Protein AF-A0A3D1CGR6-F1 (afdb_monomer)

Solvent-accessible surface area (backbone atoms only — not comparable to full-atom values): 12058 Å² total; per-residue (Å²): 140,83,86,88,84,87,81,89,87,86,90,85,86,85,84,77,73,72,68,63,60,56,55,52,52,50,53,51,49,51,48,49,50,46,17,63,67,65,36,47,80,48,74,49,76,45,78,46,78,52,75,44,79,67,102,62,95,49,40,63,14,45,41,36,36,37,31,38,37,49,30,43,33,39,27,64,50,97,38,32,32,40,38,43,26,40,34,34,34,42,74,76,55,79,70,43,26,12,20,85,69,78,75,35,76,62,27,29,81,49,58,51,37,64,47,75,49,77,53,31,42,30,43,35,39,47,57,91,55,27,43,36,39,42,36,30,31,76,62,63,91,48,62,83,94,62,49,68,103,44,56,34,58,82,88,42,71,41,61,25,24,29,35,27,45,36,40,37,37,50,79,49,87,55,31,42,41,36,40,33,46,34,47,32,40,39,42,38,50,34,73,76,27,72,55,94,78,32,50,57,17,28,32,83,50,88,41,81,47,77,48,76,47,76,66,80,68,134

Mean predicted aligned error: 8.53 Å

Radius of gyration: 27.75 Å; Cα contacts (8 Å, |Δi|>4): 478; chains: 1; bounding box: 110×44×58 Å

Nearest PDB structures (foldseek):
  7ah9-assembly1_5J  TM=4.037E-01  e=5.125E+00  Salmonella enterica subsp. enterica serovar Typhimurium str. LT2
  7ahi-assembly1_5K  TM=4.106E-01  e=6.702E+00  Salmonella enterica subsp. enterica serovar Typhimurium str. LT2
  7ahi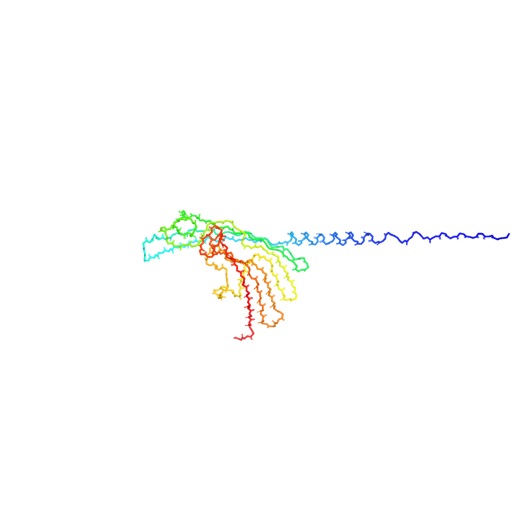-assembly1_5G  TM=4.070E-01  e=8.765E+00  Salmonella enterica subsp. enterica serovar Typhimurium str. LT2
  7ah9-assembly1_5N  TM=4.008E-01  e=9.758E+00  Salmonella enterica subsp. enterica serovar Typhimurium str. LT2

pLDDT: mean 89.36, std 15.22, range [40.41, 98.81]

Foldseek 3Di:
DDDDDDDDDDPPPDPPPPPVVVVVVVVLVVLVVCQAPVKDKDKDKDWDWDWDDDPDQAAIATWTKMKMKIKIKGHDDQQKIWIWMKMFMDTPPPPRECLLQPPRVRHHHDVADTDIDTQWTWMWGDDPQKIKIAAKAFDFPDDPPPGDPGGQPVVYRHTKIFRWIKMWHDNDPQKIKIKIFTQKIQASNAAPDDDDQADRSMHGDGDIDTDMGGDPDD

Sequence (218 aa):
MSKLPTYTATTLMASFIGTFSMTAAAAEQDSFIEALTGGKVSFSARARYESVEQDNDLKDADAFTVRSTLGYETGRLNGFGAFLEFENVTDLGGDNYNSTTNGETEYSVVADPDGTEVNQAYLSYQGFDTVAKFGRQQITYRDAPFHRYIGNVLWRQNHQTFDAFSIQNTSLPDTRLSYAFVNKINTIFGDDRDAGIIRNGVIDVEAHLLNAQYSGLP

Structure (mmCIF, N/CA/C/O backbone):
data_AF-A0A3D1CGR6-F1
#
_entry.id   AF-A0A3D1CGR6-F1
#
loop_
_atom_site.group_PDB
_atom_site.id
_atom_site.type_symbol
_atom_site.label_atom_id
_atom_site.label_alt_id
_atom_site.label_comp_id
_atom_site.label_asym_id
_atom_site.label_entity_id
_atom_site.label_seq_id
_atom_site.pdbx_PDB_ins_code
_atom_site.Cartn_x
_atom_site.Cartn_y
_atom_site.Cartn_z
_atom_site.occupancy
_atom_site.B_iso_or_equiv
_atom_site.auth_seq_id
_atom_site.auth_comp_id
_atom_site.auth_asym_id
_atom_site.auth_atom_id
_atom_site.pdbx_PDB_model_num
ATOM 1 N N . MET A 1 1 ? -86.389 29.444 33.074 1.00 44.09 1 MET A N 1
ATOM 2 C CA . MET A 1 1 ? -85.435 28.654 33.897 1.00 44.09 1 MET A CA 1
ATOM 3 C C . MET A 1 1 ? -84.831 27.607 32.959 1.00 44.09 1 MET A C 1
ATOM 5 O O . MET A 1 1 ? -85.632 26.973 32.299 1.00 44.09 1 MET A O 1
ATOM 9 N N . SER A 1 2 ? -83.526 27.417 32.724 1.00 41.66 2 SER A N 1
ATOM 10 C CA . SER A 1 2 ? -82.269 27.805 33.396 1.00 41.66 2 SER A CA 1
ATOM 11 C C . SER A 1 2 ? -81.107 27.883 32.370 1.00 41.66 2 SER A C 1
ATOM 13 O O . SER A 1 2 ? -81.002 27.007 31.524 1.00 41.66 2 SER A O 1
ATOM 15 N N . LYS A 1 3 ? -80.350 28.993 32.336 1.00 46.25 3 LYS A N 1
ATOM 16 C CA . LYS A 1 3 ? -78.908 29.156 32.680 1.00 46.25 3 LYS A CA 1
ATOM 17 C C . LYS A 1 3 ? -77.868 28.470 31.758 1.00 46.25 3 LYS A C 1
ATOM 19 O O . LYS A 1 3 ? -77.750 27.254 31.751 1.00 46.25 3 LYS A O 1
ATOM 24 N N . LEU A 1 4 ? -77.058 29.302 31.086 1.00 48.97 4 LEU A N 1
ATOM 25 C CA . LEU A 1 4 ? -75.746 28.989 30.477 1.00 48.97 4 LEU A CA 1
ATOM 26 C C . LEU A 1 4 ? -74.666 28.781 31.564 1.00 48.97 4 LEU A C 1
ATOM 28 O O . LEU A 1 4 ? -74.809 29.350 32.652 1.00 48.97 4 LEU A O 1
ATOM 32 N N . PRO A 1 5 ? -73.569 28.050 31.268 1.00 52.84 5 PRO A N 1
ATOM 33 C CA . PRO A 1 5 ? -72.271 28.738 31.230 1.00 52.84 5 PRO A CA 1
ATOM 34 C C . PRO A 1 5 ? -71.248 28.236 30.183 1.00 52.84 5 PRO A C 1
ATOM 36 O O . PRO A 1 5 ? -71.279 27.111 29.694 1.00 52.84 5 PRO A O 1
ATOM 39 N N . THR A 1 6 ? -70.326 29.154 29.900 1.00 50.69 6 THR A N 1
ATOM 40 C CA . THR A 1 6 ? -69.074 29.125 29.130 1.00 50.69 6 THR A CA 1
ATOM 41 C C . THR A 1 6 ? -68.025 28.148 29.677 1.00 50.69 6 THR A C 1
ATOM 43 O O . THR A 1 6 ? -67.814 28.147 30.884 1.00 50.69 6 THR A O 1
ATOM 46 N N . TYR A 1 7 ? -67.260 27.470 28.807 1.00 45.00 7 TYR A N 1
ATOM 47 C CA . TYR A 1 7 ? -65.851 27.131 29.075 1.00 45.00 7 TYR A CA 1
ATOM 48 C C . TYR A 1 7 ? -64.995 27.259 27.809 1.00 45.00 7 TYR A C 1
ATOM 50 O O . TYR A 1 7 ? -65.018 26.433 26.901 1.00 45.00 7 TYR A O 1
ATOM 58 N N . THR A 1 8 ? -64.232 28.345 27.786 1.00 52.59 8 THR A N 1
ATOM 59 C CA . THR A 1 8 ? -62.936 28.501 27.126 1.00 52.59 8 THR A CA 1
ATOM 60 C C . THR A 1 8 ? -61.972 27.424 27.635 1.00 52.59 8 THR A C 1
ATOM 62 O O . THR A 1 8 ? -61.937 27.210 28.843 1.00 52.59 8 THR A O 1
ATOM 65 N N . ALA A 1 9 ? -61.177 26.820 26.739 1.00 46.31 9 ALA A N 1
ATOM 66 C CA . ALA A 1 9 ? -59.800 26.321 26.943 1.00 46.31 9 ALA A CA 1
ATOM 67 C C . ALA A 1 9 ? -59.541 24.976 26.243 1.00 46.31 9 ALA A C 1
ATOM 69 O O . ALA A 1 9 ? -59.625 23.929 26.876 1.00 46.31 9 ALA A O 1
ATOM 70 N N . THR A 1 10 ? -59.131 24.989 24.968 1.00 40.41 10 THR A N 1
ATOM 71 C CA . THR A 1 10 ? -58.203 23.961 24.446 1.00 40.41 10 THR A CA 1
ATOM 72 C C . THR A 1 10 ? -57.498 24.435 23.168 1.00 40.41 10 THR A C 1
ATOM 74 O O . THR A 1 10 ? -57.690 23.895 22.087 1.00 40.41 10 THR A O 1
ATOM 77 N N . THR A 1 11 ? -56.643 25.453 23.280 1.00 47.47 11 THR A N 1
ATOM 78 C CA . THR A 1 11 ? -55.630 25.736 22.246 1.00 47.47 11 THR A CA 1
ATOM 79 C C . THR A 1 11 ? -54.266 25.741 22.912 1.00 47.47 11 THR A C 1
ATOM 81 O O . THR A 1 11 ? -53.685 26.792 23.152 1.00 47.47 11 THR A O 1
ATOM 84 N N . LEU A 1 12 ? -53.789 24.566 23.324 1.00 45.78 12 LEU A N 1
ATOM 85 C CA . LEU A 1 12 ? -52.453 24.437 23.908 1.00 45.78 12 LEU A CA 1
ATOM 86 C C . LEU A 1 12 ? -51.937 22.999 23.816 1.00 45.78 12 LEU A C 1
ATOM 88 O O . LEU A 1 12 ? -51.576 22.399 24.815 1.00 45.78 12 LEU A O 1
ATOM 92 N N . MET A 1 13 ? -51.935 22.414 22.614 1.00 44.19 13 MET A N 1
ATOM 93 C CA . MET A 1 13 ? -51.215 21.154 22.385 1.00 44.19 13 MET A CA 1
ATOM 94 C C . MET A 1 13 ? -51.014 20.863 20.890 1.00 44.19 13 MET A C 1
ATOM 96 O O . MET A 1 13 ? -51.541 19.897 20.357 1.00 44.19 13 MET A O 1
ATOM 100 N N . ALA A 1 14 ? -50.286 21.722 20.173 1.00 47.25 14 ALA A N 1
ATOM 101 C CA . ALA A 1 14 ? -49.845 21.382 18.809 1.00 47.25 14 ALA A CA 1
ATOM 102 C C . ALA A 1 14 ? -48.488 21.977 18.390 1.00 47.25 14 ALA A C 1
ATOM 104 O O . ALA A 1 14 ? -48.019 21.686 17.297 1.00 47.25 14 ALA A O 1
ATOM 105 N N . SER A 1 15 ? -47.818 22.764 19.239 1.00 47.12 15 SER A N 1
ATOM 106 C CA . SER A 1 15 ? -46.683 23.592 18.790 1.00 47.12 15 SER A CA 1
ATOM 107 C C . SER A 1 15 ? -45.342 23.283 19.461 1.00 47.12 15 SER A C 1
ATOM 109 O O . SER A 1 15 ? -44.466 24.137 19.454 1.00 47.12 15 SER A O 1
ATOM 111 N N . PHE A 1 16 ? -45.158 22.092 20.043 1.00 47.69 16 PHE A N 1
ATOM 112 C CA . PHE A 1 16 ? -43.906 21.742 20.742 1.00 47.69 16 PHE A CA 1
ATOM 113 C C . PHE A 1 16 ? -43.119 20.560 20.158 1.00 47.69 16 PHE A C 1
ATOM 115 O O . PHE A 1 16 ? -42.067 20.223 20.686 1.00 47.69 16 PHE A O 1
ATOM 122 N N . ILE A 1 17 ? -43.573 19.952 19.056 1.00 51.41 17 ILE A N 1
ATOM 123 C CA . ILE A 1 17 ? -42.867 18.810 18.434 1.00 51.41 17 ILE A CA 1
ATOM 124 C C . ILE A 1 17 ? -41.980 19.250 17.248 1.00 51.41 17 ILE A C 1
ATOM 126 O O . ILE A 1 17 ? -41.067 18.531 16.864 1.00 51.41 17 ILE A O 1
ATOM 130 N N . GLY A 1 18 ? -42.163 20.459 16.702 1.00 49.53 18 GLY A N 1
ATOM 131 C CA . GLY A 1 18 ? -41.412 20.924 15.523 1.00 49.53 18 GLY A CA 1
ATOM 132 C C . GLY A 1 18 ? -40.025 21.523 15.797 1.00 49.53 18 GLY A C 1
ATOM 133 O O . GLY A 1 18 ? -39.178 21.530 14.909 1.00 49.53 18 GLY A O 1
ATOM 134 N N . THR A 1 19 ? -39.759 22.020 17.007 1.00 51.34 19 THR A N 1
ATOM 135 C CA . THR A 1 19 ? -38.517 22.755 17.321 1.00 51.34 19 THR A CA 1
ATOM 136 C C . THR A 1 19 ? -37.376 21.882 17.841 1.00 51.34 19 THR A C 1
ATOM 138 O O . THR A 1 19 ? -36.236 22.331 17.816 1.00 51.34 19 THR A O 1
ATOM 141 N N . PHE A 1 20 ? -37.636 20.638 18.258 1.00 50.97 20 PHE A N 1
ATOM 142 C CA . PHE A 1 20 ? -36.582 19.730 18.739 1.00 50.97 20 PHE A CA 1
ATOM 143 C C . PHE A 1 20 ? -35.883 18.955 17.608 1.00 50.97 20 PHE A C 1
ATOM 145 O O . PHE A 1 20 ? -34.735 18.549 17.754 1.00 50.97 20 PHE A O 1
ATOM 152 N N . SER A 1 21 ? -36.544 18.772 16.458 1.00 55.22 21 SER A N 1
ATOM 153 C CA . SER A 1 21 ? -35.958 18.055 15.314 1.00 55.22 21 SER A CA 1
ATOM 154 C C . SER A 1 21 ? -35.024 18.928 14.470 1.00 55.22 21 SER A C 1
ATOM 156 O O . SER A 1 21 ? -34.085 18.408 13.878 1.00 55.22 21 SER A O 1
ATOM 158 N N . MET A 1 22 ? -35.237 20.250 14.434 1.00 56.41 22 MET A N 1
ATOM 159 C CA . MET A 1 22 ? -34.367 21.164 13.679 1.00 56.41 22 MET A CA 1
ATOM 160 C C . MET A 1 22 ? -33.035 21.450 14.386 1.00 56.41 22 MET A C 1
ATOM 162 O O . MET A 1 22 ? -32.025 21.634 13.716 1.00 56.41 22 MET A O 1
ATOM 166 N N . THR A 1 23 ? -33.001 21.448 15.723 1.00 59.69 23 THR A N 1
ATOM 167 C CA . THR A 1 23 ? -31.763 21.678 16.489 1.00 59.69 23 THR A CA 1
ATOM 168 C C . THR A 1 23 ? -30.838 20.462 16.481 1.00 59.69 23 THR A C 1
ATOM 170 O O . THR A 1 23 ? -29.630 20.628 16.346 1.00 59.69 23 THR A O 1
ATOM 173 N N . ALA A 1 24 ? -31.390 19.246 16.565 1.00 61.06 24 ALA A N 1
ATOM 174 C CA . ALA A 1 24 ? -30.613 18.013 16.442 1.00 61.06 24 ALA A CA 1
ATOM 175 C C . ALA A 1 24 ? -29.992 17.869 15.042 1.00 61.06 24 ALA A C 1
ATOM 177 O O . ALA A 1 24 ? -28.813 17.553 14.930 1.00 61.06 24 ALA A O 1
ATOM 178 N N . ALA A 1 25 ? -30.749 18.187 13.985 1.00 63.84 25 ALA A N 1
ATOM 179 C CA . ALA A 1 25 ? -30.240 18.161 12.614 1.00 63.84 25 ALA A CA 1
ATOM 180 C C . ALA A 1 25 ? -29.114 19.186 12.379 1.00 63.84 25 ALA A C 1
ATOM 182 O O . ALA A 1 25 ? -28.136 18.868 11.708 1.00 63.84 25 ALA A O 1
ATOM 183 N N . ALA A 1 26 ? -29.219 20.388 12.958 1.00 65.31 26 ALA A N 1
ATOM 184 C CA . ALA A 1 26 ? -28.167 21.401 12.873 1.00 65.31 26 ALA A CA 1
ATOM 185 C C . ALA A 1 26 ? -26.887 20.977 13.621 1.00 65.31 26 ALA A C 1
ATOM 187 O O . ALA A 1 26 ? -25.797 21.081 13.070 1.00 65.31 26 ALA A O 1
ATOM 188 N N . ALA A 1 27 ? -27.013 20.428 14.835 1.00 69.75 27 ALA A N 1
ATOM 189 C CA . ALA A 1 27 ? -25.865 19.952 15.611 1.00 69.75 27 ALA A CA 1
ATOM 190 C C . ALA A 1 27 ? -25.165 18.741 14.961 1.00 69.75 27 ALA A C 1
ATOM 192 O O . ALA A 1 27 ? -23.937 18.657 14.968 1.00 69.75 27 ALA A O 1
ATOM 193 N N . GLU A 1 28 ? -25.925 17.816 14.363 1.00 74.94 28 GLU A N 1
ATOM 194 C CA . GLU A 1 28 ? -25.338 16.712 13.596 1.00 74.94 28 GLU A CA 1
ATOM 195 C C . GLU A 1 28 ? -24.637 17.208 12.328 1.00 74.94 28 GLU A C 1
ATOM 197 O O . GLU A 1 28 ? -23.533 16.751 12.025 1.00 74.94 28 GLU A O 1
ATOM 202 N N . GLN A 1 29 ? -25.221 18.183 11.627 1.00 80.00 29 GLN A N 1
ATOM 203 C CA . GLN A 1 29 ? -24.592 18.810 10.467 1.00 80.00 29 GLN A CA 1
ATOM 204 C C . GLN A 1 29 ? -23.259 19.476 10.837 1.00 80.00 29 GLN A C 1
ATOM 206 O O . GLN A 1 29 ? -22.270 19.266 10.136 1.00 80.00 29 GLN A O 1
ATOM 211 N N . ASP A 1 30 ? -23.204 20.209 11.950 1.00 86.81 30 ASP A N 1
ATOM 212 C CA . ASP A 1 30 ? -21.971 20.839 12.430 1.00 86.81 30 ASP A CA 1
ATOM 213 C C . ASP A 1 30 ? -20.898 19.790 12.757 1.00 86.81 30 ASP A C 1
ATOM 215 O O . ASP A 1 30 ? -19.762 19.906 12.297 1.00 86.81 30 ASP A O 1
ATOM 219 N N . SER A 1 31 ? -21.270 18.708 13.451 1.00 87.62 31 SER A N 1
ATOM 220 C CA . SER A 1 31 ? -20.340 17.614 13.774 1.00 87.62 31 SER A CA 1
ATOM 221 C C . SER A 1 31 ? -19.824 16.871 12.534 1.00 87.62 31 SER A C 1
ATOM 223 O O . SER A 1 31 ? -18.669 16.444 12.493 1.00 87.62 31 SER A O 1
ATOM 225 N N . PHE A 1 32 ? -20.653 16.742 11.493 1.00 90.50 32 PHE A N 1
ATOM 226 C CA . PHE A 1 32 ? -20.251 16.154 10.219 1.00 90.50 32 PHE A CA 1
ATOM 227 C C . PHE A 1 32 ? -19.247 17.045 9.483 1.00 90.50 32 PHE A C 1
ATOM 229 O O . PHE A 1 32 ? -18.227 16.547 9.008 1.00 90.50 32 PHE A O 1
ATOM 236 N N . ILE A 1 33 ? -19.503 18.355 9.405 1.00 91.38 33 ILE A N 1
ATOM 237 C CA . ILE A 1 33 ? -18.581 19.307 8.773 1.00 91.38 33 ILE A CA 1
ATOM 238 C C . ILE A 1 33 ? -17.271 19.391 9.555 1.00 91.38 33 ILE A C 1
ATOM 240 O O . ILE A 1 33 ? -16.204 19.423 8.945 1.00 91.38 33 ILE A O 1
ATOM 244 N N . GLU A 1 34 ? -17.322 19.372 10.884 1.00 92.12 34 GLU A N 1
ATOM 245 C CA . GLU A 1 34 ? -16.130 19.330 11.727 1.00 92.12 34 GLU A CA 1
ATOM 246 C C . GLU A 1 34 ? -15.314 18.057 11.475 1.00 92.12 34 GLU A C 1
ATOM 248 O O . GLU A 1 34 ? -14.113 18.141 11.233 1.00 92.12 34 GLU A O 1
ATOM 253 N N . ALA A 1 35 ? -15.950 16.881 11.430 1.00 92.56 35 ALA A N 1
ATOM 254 C CA . ALA A 1 35 ? -15.261 15.640 11.086 1.00 92.56 35 ALA A CA 1
ATOM 255 C C . ALA A 1 35 ? -14.679 15.685 9.663 1.00 92.56 35 ALA A C 1
ATOM 257 O O . ALA A 1 35 ? -13.563 15.222 9.435 1.00 92.56 35 ALA A O 1
ATOM 258 N N . LEU A 1 36 ? -15.397 16.268 8.703 1.00 92.38 36 LEU A N 1
ATOM 259 C CA . LEU A 1 36 ? -14.941 16.351 7.320 1.00 92.38 36 LEU A CA 1
ATOM 260 C C . LEU A 1 36 ? -13.800 17.352 7.119 1.00 92.38 36 LEU A C 1
ATOM 262 O O . LEU A 1 36 ? -12.997 17.134 6.224 1.00 92.38 36 LEU A O 1
ATOM 266 N N . THR A 1 37 ? -13.739 18.441 7.890 1.00 93.00 37 THR A N 1
ATOM 267 C CA . THR A 1 37 ? -12.757 19.529 7.702 1.00 93.00 37 THR A CA 1
ATOM 268 C C . THR A 1 37 ? -11.591 19.465 8.687 1.00 93.00 37 THR A C 1
ATOM 270 O O . THR A 1 37 ? -10.470 19.827 8.334 1.00 93.00 37 THR A O 1
ATOM 273 N N . GLY A 1 38 ? -11.820 18.936 9.890 1.00 93.00 38 GLY A N 1
ATOM 274 C CA . GLY A 1 38 ? -10.830 18.742 10.954 1.00 93.00 38 GLY A CA 1
ATOM 275 C C . GLY A 1 38 ? -9.926 17.518 10.770 1.00 93.00 38 GLY A C 1
ATOM 276 O O . GLY A 1 38 ? -9.255 17.097 11.712 1.00 93.00 38 GLY A O 1
ATOM 277 N N . GLY A 1 39 ? -9.934 16.916 9.581 1.00 94.81 39 GLY A N 1
ATOM 278 C CA . GLY A 1 39 ? -9.080 15.795 9.216 1.00 94.81 39 GLY A CA 1
ATOM 279 C C . GLY A 1 39 ? -7.590 16.135 9.100 1.00 94.81 39 GLY A C 1
ATOM 280 O O . GLY A 1 39 ? -7.135 17.245 9.377 1.00 94.81 39 GLY A O 1
ATOM 281 N N . LYS A 1 40 ? -6.805 15.147 8.672 1.00 97.88 40 LYS A N 1
ATOM 282 C CA . LYS A 1 40 ? -5.348 15.220 8.540 1.00 97.88 40 LYS A CA 1
ATOM 283 C C . LYS A 1 40 ? -4.937 15.104 7.081 1.00 97.88 40 LYS A C 1
ATOM 285 O O . LYS A 1 40 ? -5.331 14.165 6.397 1.00 97.88 40 LYS A O 1
ATOM 290 N N . VAL A 1 41 ? -4.085 16.024 6.640 1.00 98.06 41 VAL A N 1
ATOM 291 C CA . VAL A 1 41 ? -3.374 15.917 5.361 1.00 98.06 41 VAL A CA 1
ATOM 292 C C . VAL A 1 41 ? -2.068 15.155 5.586 1.00 98.06 41 VAL A C 1
ATOM 294 O O . VAL A 1 41 ? -1.378 15.376 6.582 1.00 98.06 41 VAL A O 1
ATOM 297 N N . SER A 1 42 ? -1.717 14.277 4.654 1.00 98.19 42 SER A N 1
ATOM 298 C CA . SER A 1 42 ? -0.450 13.547 4.621 1.00 98.19 42 SER A CA 1
ATOM 299 C C . SER A 1 42 ? 0.222 13.728 3.264 1.00 98.19 42 SER A C 1
ATOM 301 O O . SER A 1 42 ? -0.451 13.803 2.239 1.00 98.19 42 SER A O 1
ATOM 303 N N . PHE A 1 43 ? 1.547 13.831 3.270 1.00 98.31 43 PHE A N 1
ATOM 304 C CA . PHE A 1 43 ? 2.360 13.942 2.066 1.00 98.31 43 PHE A CA 1
ATOM 305 C C . PHE A 1 43 ? 3.645 13.135 2.242 1.00 98.31 43 PHE A C 1
ATOM 307 O O . PHE A 1 43 ? 4.236 13.128 3.325 1.00 98.31 43 PHE A O 1
ATOM 314 N N . SER A 1 44 ? 4.091 12.481 1.175 1.00 97.31 44 SER A N 1
ATOM 315 C CA . SER A 1 44 ? 5.370 11.776 1.124 1.00 97.31 44 SER A CA 1
ATOM 316 C C . SER A 1 44 ? 6.035 12.004 -0.225 1.00 97.31 44 SER A C 1
ATOM 318 O O . SER A 1 44 ? 5.350 12.125 -1.235 1.00 97.31 44 SER A O 1
ATOM 320 N N . ALA A 1 45 ? 7.366 12.029 -0.251 1.00 97.50 45 ALA A N 1
ATOM 321 C CA . ALA A 1 45 ? 8.143 11.991 -1.480 1.00 97.50 45 ALA A CA 1
ATOM 322 C C . ALA A 1 45 ? 9.352 11.064 -1.306 1.00 97.50 45 ALA A C 1
ATOM 324 O O . ALA A 1 45 ? 10.024 11.107 -0.273 1.00 97.50 45 ALA A O 1
ATOM 325 N N . ARG A 1 46 ? 9.632 10.231 -2.312 1.00 96.62 46 ARG A N 1
ATOM 326 C CA . ARG A 1 46 ? 10.751 9.284 -2.324 1.00 96.62 46 ARG A CA 1
ATOM 327 C C 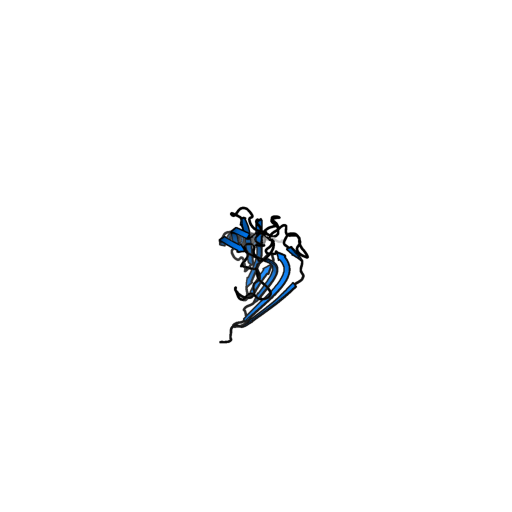. ARG A 1 46 ? 11.442 9.284 -3.681 1.00 96.62 46 ARG A C 1
ATOM 329 O O . ARG A 1 46 ? 10.913 8.741 -4.646 1.00 96.62 46 ARG A O 1
ATOM 336 N N . ALA A 1 47 ? 12.650 9.835 -3.723 1.00 96.69 47 ALA A N 1
ATOM 337 C CA . ALA A 1 47 ? 13.562 9.635 -4.842 1.00 96.69 47 ALA A CA 1
ATOM 338 C C . ALA A 1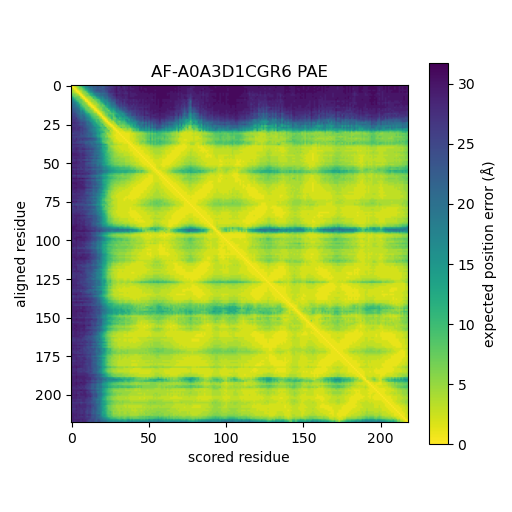 47 ? 14.263 8.277 -4.714 1.00 96.69 47 ALA A C 1
ATOM 340 O O . ALA A 1 47 ? 14.619 7.863 -3.605 1.00 96.69 47 ALA A O 1
ATOM 341 N N . ARG A 1 48 ? 14.458 7.589 -5.837 1.00 95.56 48 ARG A N 1
ATOM 342 C CA . ARG A 1 48 ? 15.093 6.276 -5.903 1.00 95.56 48 ARG A CA 1
ATOM 343 C C . ARG A 1 48 ? 15.957 6.176 -7.148 1.00 95.56 48 ARG A C 1
ATOM 345 O O . ARG A 1 48 ? 15.520 6.538 -8.231 1.00 95.56 48 ARG A O 1
ATOM 352 N N . TYR A 1 49 ? 17.161 5.654 -6.965 1.00 96.06 49 TYR A N 1
ATOM 353 C CA . TYR A 1 49 ? 18.007 5.179 -8.049 1.00 96.06 49 TYR A CA 1
ATOM 354 C C . TYR A 1 49 ? 18.172 3.662 -7.896 1.00 96.06 49 TYR A C 1
ATOM 356 O O . TYR A 1 49 ? 18.521 3.201 -6.806 1.00 96.06 49 TYR A O 1
ATOM 364 N N . GLU A 1 50 ? 17.871 2.894 -8.943 1.00 96.31 50 GLU A N 1
ATOM 365 C CA . GLU A 1 50 ? 18.093 1.442 -9.020 1.00 96.31 50 GLU A CA 1
ATOM 366 C C . GLU A 1 50 ? 18.890 1.149 -10.295 1.00 96.31 50 GLU A C 1
ATOM 368 O O . GLU A 1 50 ? 18.480 1.562 -11.378 1.00 96.31 50 GLU A O 1
ATOM 373 N N . SER A 1 51 ? 20.015 0.444 -10.145 1.00 96.25 51 SER A N 1
ATOM 374 C CA . SER A 1 51 ? 20.819 -0.057 -11.260 1.00 96.25 51 SER A CA 1
ATOM 375 C C . SER A 1 51 ? 20.791 -1.583 -11.266 1.00 96.25 51 SER A C 1
ATOM 377 O O . SER A 1 51 ? 20.864 -2.204 -10.197 1.00 96.25 51 SER A O 1
ATOM 379 N N . VAL A 1 52 ? 20.636 -2.183 -12.445 1.00 96.81 52 VAL A N 1
ATOM 380 C CA . VAL A 1 52 ? 20.551 -3.638 -12.626 1.00 96.81 52 VAL A CA 1
ATOM 381 C C . VAL A 1 52 ? 21.441 -4.065 -13.787 1.00 96.81 52 VAL A C 1
ATOM 383 O O . VAL A 1 52 ? 21.170 -3.719 -14.932 1.00 96.81 52 VAL A O 1
ATOM 386 N N . GLU A 1 53 ? 22.446 -4.877 -13.469 1.00 96.06 53 GLU A N 1
ATOM 387 C CA . GLU A 1 53 ? 23.338 -5.557 -14.413 1.00 96.06 53 GLU A CA 1
ATOM 388 C C . GLU A 1 53 ? 23.074 -7.067 -14.331 1.00 96.06 53 GLU A C 1
ATOM 390 O O . GLU A 1 53 ? 22.915 -7.632 -13.238 1.00 96.06 53 GLU A O 1
ATOM 395 N N . GLN A 1 54 ? 22.981 -7.731 -15.482 1.00 93.81 54 GLN A N 1
ATOM 396 C CA . GLN A 1 54 ? 22.724 -9.168 -15.578 1.00 93.81 54 GLN A CA 1
ATOM 397 C C . GLN A 1 54 ? 23.641 -9.808 -16.619 1.00 93.81 54 GLN A C 1
ATOM 399 O O . GLN A 1 54 ? 23.927 -9.219 -17.652 1.00 93.81 54 GLN A O 1
ATOM 404 N N . ASP A 1 55 ? 24.053 -11.053 -16.376 1.00 96.31 55 ASP A N 1
ATOM 405 C CA . ASP A 1 55 ? 24.823 -11.844 -17.345 1.00 96.31 55 ASP A CA 1
ATOM 406 C C . ASP A 1 55 ? 23.886 -12.422 -18.426 1.00 96.31 55 ASP A C 1
ATOM 408 O O . ASP A 1 55 ? 23.481 -13.588 -18.369 1.00 96.31 55 ASP A O 1
ATOM 412 N N . ASN A 1 56 ? 23.426 -11.562 -19.341 1.00 94.19 56 ASN A N 1
ATOM 413 C CA . ASN A 1 56 ? 22.566 -11.892 -20.483 1.00 94.19 56 ASN A CA 1
ATOM 414 C C . ASN A 1 56 ? 22.693 -10.842 -21.616 1.00 94.19 56 ASN A C 1
ATOM 416 O O . ASN A 1 56 ? 23.545 -9.963 -21.563 1.00 94.19 56 ASN A O 1
ATOM 420 N N . ASP A 1 57 ? 21.863 -10.958 -22.663 1.00 95.50 57 ASP A N 1
ATOM 421 C CA . ASP A 1 57 ? 21.890 -10.063 -23.835 1.00 95.50 57 ASP A CA 1
ATOM 422 C C . ASP A 1 57 ? 21.190 -8.699 -23.611 1.00 95.50 57 ASP A C 1
ATOM 424 O O . ASP A 1 57 ? 21.135 -7.883 -24.534 1.00 95.50 57 ASP A O 1
ATOM 428 N N . LEU A 1 58 ? 20.604 -8.450 -22.431 1.00 97.00 58 LEU A N 1
ATOM 429 C CA . LEU A 1 58 ? 19.924 -7.188 -22.128 1.00 97.00 58 LEU A CA 1
ATOM 430 C C . LEU A 1 58 ? 20.938 -6.091 -21.796 1.00 97.00 58 LEU A C 1
ATOM 432 O O . LEU A 1 58 ? 22.015 -6.344 -21.265 1.00 97.00 58 LEU A O 1
ATOM 436 N N . LYS A 1 59 ? 20.560 -4.842 -22.064 1.00 96.81 59 LYS A N 1
ATOM 437 C CA . LYS A 1 59 ? 21.293 -3.669 -21.582 1.00 96.81 59 LYS A CA 1
ATOM 438 C C . LYS A 1 59 ? 21.123 -3.525 -20.069 1.00 96.81 59 LYS A C 1
ATOM 440 O O . LYS A 1 59 ? 20.053 -3.822 -19.521 1.00 96.81 59 LYS A O 1
ATOM 445 N N . ASP A 1 60 ? 22.153 -3.003 -19.414 1.00 96.75 60 ASP A N 1
ATOM 446 C CA . ASP A 1 60 ? 22.077 -2.589 -18.013 1.00 96.75 60 ASP A CA 1
ATOM 447 C C . ASP A 1 60 ? 20.995 -1.531 -17.839 1.00 96.75 60 ASP A C 1
ATOM 449 O O . ASP A 1 60 ? 20.841 -0.647 -18.682 1.00 96.75 60 ASP A O 1
ATOM 453 N N . ALA A 1 61 ? 20.238 -1.637 -16.752 1.00 97.00 61 ALA A N 1
ATOM 454 C CA . ALA A 1 61 ? 19.184 -0.689 -16.439 1.00 97.00 61 ALA A CA 1
ATOM 455 C C . ALA A 1 61 ? 19.656 0.350 -15.428 1.00 97.00 61 ALA A C 1
ATOM 457 O O . ALA A 1 61 ? 20.245 -0.008 -14.411 1.00 97.00 61 ALA A O 1
ATOM 458 N N . ASP A 1 62 ? 19.293 1.606 -15.670 1.00 96.38 62 ASP A N 1
ATOM 459 C CA . ASP A 1 62 ? 19.464 2.728 -14.753 1.00 96.38 62 ASP A CA 1
ATOM 460 C C . ASP A 1 62 ? 18.130 3.467 -14.615 1.00 96.38 62 ASP A C 1
ATOM 462 O O . ASP A 1 62 ? 17.707 4.204 -15.506 1.00 96.38 62 ASP A O 1
ATOM 466 N N . ALA A 1 63 ? 17.460 3.277 -13.481 1.00 96.38 63 ALA A N 1
ATOM 467 C CA . ALA A 1 63 ? 16.177 3.907 -13.190 1.00 96.38 63 ALA A CA 1
ATOM 468 C C . ALA A 1 63 ? 16.356 5.012 -12.150 1.00 96.38 63 ALA A C 1
ATOM 470 O O . ALA A 1 63 ? 16.817 4.733 -11.039 1.00 96.38 63 ALA A O 1
ATOM 471 N N . PHE A 1 64 ? 15.955 6.247 -12.466 1.00 96.38 64 PHE A N 1
ATOM 472 C CA . PHE A 1 64 ? 15.939 7.350 -11.505 1.00 96.38 64 PHE A CA 1
ATOM 473 C C . PHE A 1 64 ? 14.518 7.880 -11.332 1.00 96.38 64 PHE A C 1
ATOM 475 O O . PHE A 1 64 ? 14.084 8.785 -12.031 1.00 96.38 64 PHE A O 1
ATOM 482 N N . THR A 1 65 ? 13.794 7.328 -10.363 1.00 96.31 65 THR A N 1
ATOM 483 C CA . THR A 1 65 ? 12.362 7.575 -10.187 1.00 96.31 65 THR A CA 1
ATOM 484 C C . THR A 1 65 ? 12.066 8.401 -8.941 1.00 96.31 65 THR A C 1
ATOM 486 O O . THR A 1 65 ? 12.755 8.321 -7.919 1.00 96.31 65 THR A O 1
ATOM 489 N N . VAL A 1 66 ? 10.986 9.177 -8.982 1.00 97.31 66 VAL A N 1
ATOM 490 C CA . VAL A 1 66 ? 10.433 9.886 -7.825 1.00 9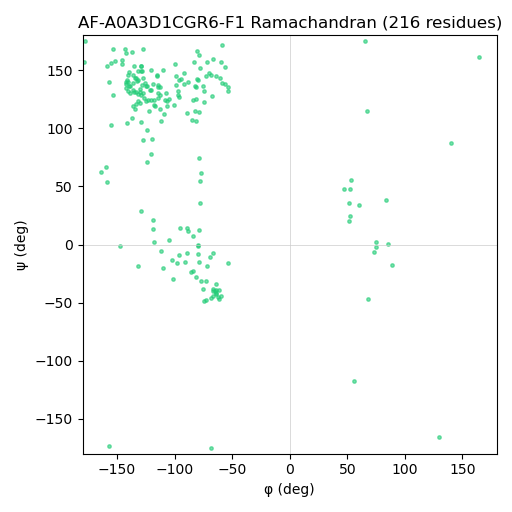7.31 66 VAL A CA 1
ATOM 491 C C . VAL A 1 66 ? 8.986 9.474 -7.623 1.00 97.31 66 VAL A C 1
ATOM 493 O O . VAL A 1 66 ? 8.154 9.640 -8.507 1.00 97.31 66 VAL A O 1
ATOM 496 N N . ARG A 1 67 ? 8.677 8.993 -6.418 1.00 97.00 67 ARG A N 1
ATOM 497 C CA . ARG A 1 67 ? 7.309 8.799 -5.940 1.00 97.00 67 ARG A CA 1
ATOM 498 C C . ARG A 1 67 ? 6.878 9.992 -5.104 1.00 97.00 67 ARG A C 1
ATOM 500 O O . ARG A 1 67 ? 7.654 10.462 -4.273 1.00 97.00 67 ARG A O 1
ATOM 507 N N . SER A 1 68 ? 5.628 10.411 -5.237 1.00 97.94 68 SER A N 1
ATOM 508 C CA . SER A 1 68 ? 4.969 11.331 -4.309 1.00 97.94 68 SER A CA 1
ATOM 509 C C . SER A 1 68 ? 3.588 10.819 -3.909 1.00 97.94 68 SER A C 1
ATOM 511 O O . SER A 1 68 ? 2.940 10.140 -4.699 1.00 97.94 68 SER A O 1
ATOM 513 N N . THR A 1 69 ? 3.140 11.130 -2.691 1.00 98.06 69 THR A N 1
ATOM 514 C CA . THR A 1 69 ? 1.758 10.883 -2.257 1.00 98.06 69 THR A CA 1
ATOM 515 C C . THR A 1 69 ? 1.131 12.118 -1.655 1.00 98.06 69 THR A C 1
ATOM 517 O O . THR A 1 69 ? 1.812 12.924 -1.021 1.00 98.06 69 THR A O 1
ATOM 520 N N . LEU A 1 70 ? -0.183 12.234 -1.819 1.00 98.69 70 LEU A N 1
ATOM 521 C CA . LEU A 1 70 ? -1.006 13.220 -1.134 1.00 98.69 70 LEU A CA 1
ATOM 522 C C . LEU A 1 70 ? -2.279 12.535 -0.647 1.00 98.69 70 LEU A C 1
ATOM 524 O O . LEU A 1 70 ? -3.060 12.024 -1.451 1.00 98.69 70 LEU A O 1
ATOM 528 N N . GLY A 1 71 ? -2.484 12.536 0.666 1.00 98.56 71 GLY A N 1
ATOM 529 C CA . GLY A 1 71 ? -3.624 11.888 1.297 1.00 98.56 71 GLY A CA 1
ATOM 530 C C . GLY A 1 71 ? -4.374 12.785 2.268 1.00 98.56 71 GLY A C 1
ATOM 531 O O . GLY A 1 71 ? -3.796 13.688 2.874 1.00 98.56 71 GLY A O 1
ATOM 532 N N . TYR A 1 72 ? -5.659 12.498 2.444 1.00 98.62 72 TYR A N 1
ATOM 533 C CA . TYR A 1 72 ? -6.537 13.135 3.413 1.00 98.62 72 TYR A CA 1
ATOM 534 C C . TYR A 1 72 ? -7.322 12.086 4.202 1.00 98.62 72 TYR A C 1
ATOM 536 O O . TYR A 1 72 ? -8.034 11.267 3.620 1.00 98.62 72 TYR A O 1
ATOM 544 N N . GLU A 1 73 ? -7.206 12.125 5.528 1.00 98.50 73 GLU A N 1
ATOM 545 C CA . GLU A 1 73 ? -8.012 11.331 6.460 1.00 98.50 73 GLU A CA 1
ATOM 546 C C . GLU A 1 73 ? -8.997 12.249 7.172 1.00 98.50 73 GLU A C 1
ATOM 548 O O . GLU A 1 73 ? -8.579 13.223 7.794 1.00 98.50 73 GLU A O 1
ATOM 553 N N . THR A 1 74 ? -10.295 11.957 7.118 1.00 98.38 74 THR A N 1
ATOM 554 C CA . THR A 1 74 ? -11.282 12.742 7.868 1.00 98.38 74 THR A CA 1
ATOM 555 C C . THR A 1 74 ? -11.093 12.549 9.376 1.00 98.38 74 THR A C 1
ATOM 557 O O . THR A 1 74 ? -10.571 11.535 9.845 1.00 98.38 74 THR A O 1
ATOM 560 N N . GLY A 1 75 ? -11.604 13.485 10.170 1.00 96.94 75 GLY A N 1
ATOM 561 C CA . GLY A 1 75 ? -11.937 13.219 11.565 1.00 96.94 75 GLY A CA 1
ATOM 562 C C . GLY A 1 75 ? -12.960 12.082 11.696 1.00 96.94 75 GLY A C 1
ATOM 563 O O . GLY A 1 75 ? -13.516 11.589 10.707 1.00 96.94 75 GLY A O 1
ATOM 564 N N . ARG A 1 76 ? -13.208 11.649 12.938 1.00 95.50 76 ARG A N 1
ATOM 565 C CA . ARG A 1 76 ? -14.179 10.586 13.220 1.00 95.50 76 ARG A CA 1
ATOM 566 C C . ARG A 1 76 ? -15.531 11.153 13.639 1.00 95.50 76 ARG A C 1
ATOM 568 O O . ARG A 1 76 ? -15.599 11.900 14.608 1.00 95.50 76 ARG A O 1
ATOM 575 N N . LEU A 1 77 ? -16.600 10.696 12.992 1.00 96.00 77 LEU A N 1
ATOM 576 C CA . LEU A 1 77 ? -17.985 10.931 13.399 1.00 96.00 77 LEU A CA 1
ATOM 577 C C . LEU A 1 77 ? -18.580 9.622 13.920 1.00 96.00 77 LEU A C 1
ATOM 579 O O . LEU A 1 77 ? -18.753 8.672 13.160 1.00 96.00 77 LEU A O 1
ATOM 583 N N . ASN A 1 78 ? -18.866 9.540 15.222 1.00 95.12 78 ASN A N 1
ATOM 584 C CA . ASN A 1 78 ? -19.404 8.325 15.860 1.00 95.12 78 ASN A CA 1
ATOM 585 C C . ASN A 1 78 ? -18.585 7.050 15.549 1.00 95.12 78 ASN A C 1
ATOM 587 O O . ASN A 1 78 ? -19.132 5.965 15.365 1.00 95.12 78 ASN A O 1
ATOM 591 N N . GLY A 1 79 ? -17.258 7.193 15.452 1.00 96.25 79 GLY A N 1
ATOM 592 C CA . GLY A 1 79 ? -16.328 6.114 15.102 1.00 96.25 79 GLY A CA 1
ATOM 593 C C . GLY A 1 79 ? -16.071 5.946 13.600 1.00 96.25 79 GLY A C 1
ATOM 594 O O . GLY A 1 79 ? -15.046 5.361 13.241 1.00 96.25 79 GLY A O 1
ATOM 595 N N . PHE A 1 80 ? -16.914 6.496 12.722 1.00 97.88 80 PHE A N 1
ATOM 596 C CA . PHE A 1 80 ? -16.731 6.441 11.270 1.00 97.88 80 PHE A CA 1
ATOM 597 C C . PHE A 1 80 ? -15.738 7.486 10.768 1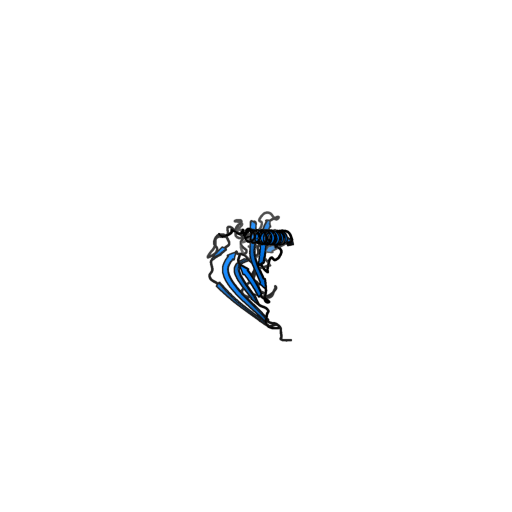.00 97.88 80 PHE A C 1
ATOM 599 O O . PHE A 1 80 ? -15.735 8.611 11.252 1.00 97.88 80 PHE A O 1
ATOM 606 N N . GLY A 1 81 ? -14.928 7.134 9.775 1.00 98.06 81 GLY A N 1
ATOM 607 C CA . GLY A 1 81 ? -14.050 8.067 9.066 1.00 98.06 81 GLY A CA 1
ATOM 608 C C . GLY A 1 81 ? -13.764 7.590 7.646 1.00 98.06 81 GLY A C 1
ATOM 609 O O . GLY A 1 81 ? -14.056 6.441 7.314 1.00 98.06 81 GLY A O 1
ATOM 610 N N . ALA A 1 82 ? -13.177 8.444 6.818 1.00 98.44 82 ALA A N 1
ATOM 611 C CA . ALA A 1 82 ? -12.800 8.130 5.445 1.00 98.44 82 ALA A CA 1
ATOM 612 C C . ALA A 1 82 ? -11.342 8.513 5.174 1.00 98.44 82 ALA A C 1
ATOM 614 O O . ALA A 1 82 ? -10.800 9.415 5.812 1.00 98.44 82 ALA A O 1
ATOM 615 N N . PHE A 1 83 ? -10.719 7.834 4.216 1.00 98.69 83 PHE A N 1
ATOM 616 C CA . PHE A 1 83 ? -9.371 8.136 3.750 1.00 98.69 83 PHE A CA 1
ATOM 617 C C . PHE A 1 83 ? -9.313 8.093 2.227 1.00 98.69 83 PHE A C 1
ATOM 619 O O . PHE A 1 83 ? -9.888 7.188 1.622 1.00 98.69 83 PHE A O 1
ATOM 626 N N . LEU A 1 84 ? -8.600 9.048 1.635 1.00 98.75 84 LEU A N 1
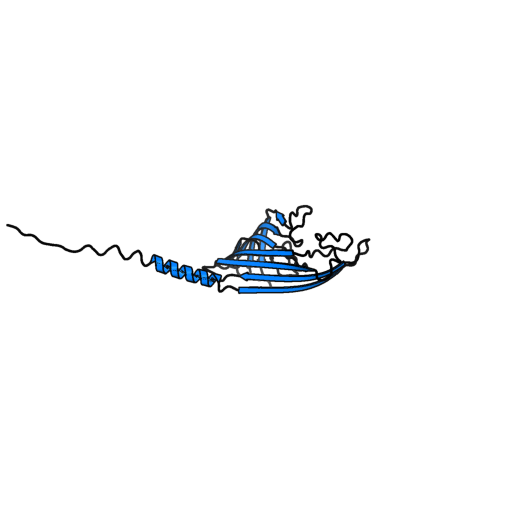ATOM 627 C CA . LEU A 1 84 ? -8.269 9.092 0.214 1.00 98.75 84 LEU A CA 1
ATOM 628 C C . LEU A 1 84 ? -6.796 9.471 0.066 1.00 98.75 84 LEU A C 1
ATOM 630 O O . LEU A 1 84 ? -6.361 10.448 0.666 1.00 98.75 84 LEU A O 1
ATOM 634 N N . GLU A 1 85 ? -6.048 8.733 -0.743 1.00 98.69 85 GLU A N 1
ATOM 635 C CA . GLU A 1 85 ? -4.649 9.000 -1.061 1.00 98.69 85 GLU A CA 1
ATOM 636 C C . GLU A 1 85 ? -4.387 8.755 -2.543 1.00 98.69 85 GLU A C 1
ATOM 638 O O . GLU A 1 85 ? -4.715 7.691 -3.074 1.00 98.69 85 GLU A O 1
ATOM 643 N N . PHE A 1 86 ? -3.753 9.734 -3.180 1.00 98.31 86 PHE A N 1
ATOM 644 C CA . PHE A 1 86 ? -3.205 9.620 -4.526 1.00 98.31 86 PHE A CA 1
ATOM 645 C C . PHE A 1 86 ? -1.706 9.342 -4.445 1.00 98.31 86 PHE A C 1
ATOM 647 O O . PHE A 1 86 ? -1.028 9.885 -3.565 1.00 98.31 86 PHE A O 1
ATOM 654 N N . GLU A 1 87 ? -1.186 8.544 -5.375 1.00 97.12 87 GLU A N 1
ATOM 655 C CA . GLU A 1 87 ? 0.251 8.437 -5.619 1.00 97.12 87 GLU A CA 1
ATOM 656 C C . GLU A 1 87 ? 0.607 8.810 -7.053 1.00 97.12 87 GLU A C 1
ATOM 658 O O . GLU A 1 87 ? -0.201 8.656 -7.963 1.00 97.12 87 GLU A O 1
ATOM 663 N N . ASN A 1 88 ? 1.816 9.337 -7.228 1.00 97.31 88 ASN A N 1
ATOM 664 C CA . ASN A 1 88 ? 2.407 9.595 -8.530 1.00 97.31 88 ASN A CA 1
ATOM 665 C C . ASN A 1 88 ? 3.845 9.086 -8.558 1.00 97.31 88 ASN A C 1
ATOM 667 O O . ASN A 1 88 ? 4.621 9.445 -7.666 1.00 97.31 88 ASN A O 1
ATOM 671 N N . VAL A 1 89 ? 4.200 8.337 -9.599 1.00 95.94 89 VAL A N 1
ATOM 672 C CA . VAL A 1 89 ? 5.568 7.922 -9.927 1.00 95.94 89 VAL A CA 1
ATOM 673 C C . VAL A 1 89 ? 5.986 8.560 -11.244 1.00 95.94 89 VAL A C 1
ATOM 675 O O . VAL A 1 89 ? 5.202 8.640 -12.189 1.00 95.94 89 VAL A O 1
ATOM 678 N N . THR A 1 90 ? 7.210 9.076 -11.273 1.00 95.38 90 THR A N 1
ATOM 679 C CA . THR A 1 90 ? 7.793 9.730 -12.445 1.00 95.38 90 THR A CA 1
ATOM 680 C C . THR A 1 90 ? 9.255 9.346 -12.583 1.00 95.38 90 THR A C 1
ATOM 682 O O . THR A 1 90 ? 10.009 9.456 -11.608 1.00 95.38 90 THR A O 1
ATOM 685 N N . ASP A 1 91 ? 9.664 8.966 -13.786 1.00 93.94 91 ASP A N 1
ATOM 686 C CA . ASP A 1 91 ? 11.051 8.798 -14.167 1.00 93.94 91 ASP A CA 1
ATOM 687 C C . ASP A 1 91 ? 11.683 10.147 -14.518 1.00 93.94 91 ASP A C 1
ATOM 689 O O . ASP A 1 91 ? 11.121 11.004 -15.202 1.00 93.94 91 ASP A O 1
ATOM 693 N N . LEU A 1 92 ? 12.891 10.342 -14.011 1.00 91.56 92 LEU A N 1
ATOM 694 C CA . LEU A 1 92 ? 13.732 11.502 -14.265 1.00 91.56 92 LEU A CA 1
ATOM 695 C C . LEU A 1 92 ? 14.969 11.128 -15.102 1.00 91.56 92 LEU A C 1
ATOM 697 O O . LEU A 1 92 ? 15.755 12.016 -15.437 1.00 91.56 92 LEU A O 1
ATOM 701 N N . GLY A 1 93 ? 15.177 9.834 -15.385 1.00 82.25 93 GLY A N 1
ATOM 702 C CA . GLY A 1 93 ? 16.375 9.270 -16.010 1.00 82.25 93 GLY A CA 1
ATOM 703 C C . GLY A 1 93 ? 16.303 9.060 -17.526 1.00 82.25 93 GLY A C 1
ATOM 704 O O . GLY A 1 93 ? 17.341 8.790 -18.130 1.00 82.25 93 GLY A O 1
ATOM 705 N N . GLY A 1 94 ? 15.130 9.214 -18.145 1.00 80.50 94 GLY A N 1
ATOM 706 C CA . GLY A 1 94 ? 14.951 9.086 -19.593 1.00 80.50 94 GLY A CA 1
ATOM 707 C C . GLY A 1 94 ? 14.769 7.643 -20.066 1.00 80.50 94 GLY A C 1
ATOM 708 O O . GLY A 1 94 ? 15.304 7.296 -21.115 1.00 80.50 94 GLY A O 1
ATO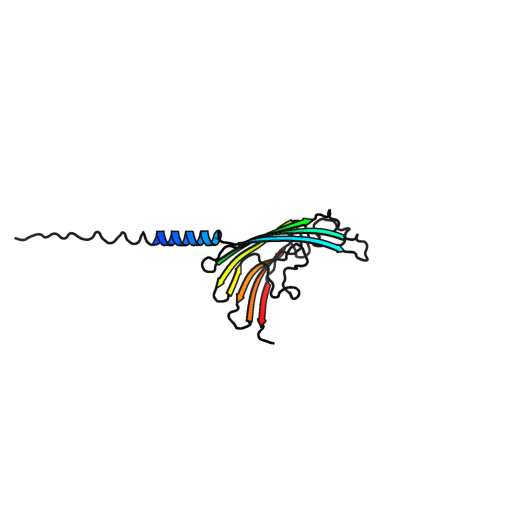M 709 N N . ASP A 1 95 ? 14.049 6.828 -19.288 1.00 81.31 95 ASP A N 1
ATOM 710 C CA . ASP A 1 95 ? 13.585 5.479 -19.636 1.00 81.31 95 ASP A CA 1
ATOM 711 C C . ASP A 1 95 ? 14.700 4.461 -19.960 1.00 81.31 95 ASP A C 1
ATOM 713 O O . ASP A 1 95 ? 14.520 3.529 -20.735 1.00 81.31 95 ASP A O 1
ATOM 717 N N . ASN A 1 96 ? 15.863 4.555 -19.307 1.00 93.12 96 ASN A N 1
ATOM 718 C CA . ASN A 1 96 ? 16.956 3.576 -19.465 1.00 93.12 96 ASN A CA 1
ATOM 719 C C . ASN A 1 96 ? 16.720 2.264 -18.684 1.00 93.12 96 ASN A C 1
ATOM 721 O O . ASN A 1 96 ? 17.648 1.696 -18.108 1.00 93.12 96 ASN A O 1
ATOM 725 N N . TYR A 1 97 ? 15.474 1.803 -18.597 1.00 96.19 97 TYR A N 1
ATOM 726 C CA . TYR A 1 97 ? 15.085 0.581 -17.897 1.00 96.19 97 TYR A CA 1
ATOM 727 C C . TYR A 1 97 ? 13.734 0.070 -18.400 1.00 96.19 97 TYR A C 1
ATOM 729 O O . TYR A 1 97 ? 12.874 0.840 -18.824 1.00 96.19 97 TYR A O 1
ATOM 737 N N . ASN A 1 98 ? 13.501 -1.235 -18.280 1.00 95.44 98 ASN A N 1
ATOM 738 C CA . ASN A 1 98 ? 12.204 -1.818 -18.600 1.00 95.44 98 ASN A CA 1
ATOM 739 C C . ASN A 1 98 ? 11.255 -1.716 -17.394 1.00 95.44 98 ASN A C 1
ATOM 741 O O . ASN A 1 98 ? 11.399 -2.475 -16.427 1.00 95.44 98 ASN A O 1
ATOM 745 N N . SER A 1 99 ? 10.257 -0.829 -17.463 1.00 93.50 99 SER A N 1
ATOM 746 C CA . SER A 1 99 ? 9.229 -0.667 -16.417 1.00 93.50 99 SER A CA 1
ATOM 747 C C . SER A 1 99 ? 8.117 -1.720 -16.474 1.00 93.50 99 SER A C 1
ATOM 749 O O . SER A 1 99 ? 7.211 -1.742 -15.640 1.00 93.50 99 SER A O 1
ATOM 751 N N . THR A 1 100 ? 8.193 -2.631 -17.448 1.00 92.69 100 THR A N 1
ATOM 752 C CA . THR A 1 100 ? 7.166 -3.595 -17.875 1.00 92.69 100 THR A CA 1
ATOM 753 C C . THR A 1 100 ? 5.983 -3.001 -18.644 1.00 92.69 100 THR A C 1
ATOM 755 O O . THR A 1 100 ? 5.183 -3.775 -19.179 1.00 92.69 100 THR A O 1
ATOM 758 N N . THR A 1 101 ? 5.894 -1.670 -18.751 1.00 91.44 101 THR A N 1
ATOM 759 C CA . THR A 1 101 ? 4.831 -0.959 -19.487 1.00 91.44 101 THR A CA 1
ATOM 760 C C . THR A 1 101 ? 5.346 0.128 -20.441 1.00 91.44 101 THR A C 1
ATOM 762 O O . THR A 1 101 ? 4.628 0.471 -21.375 1.00 91.44 101 THR A O 1
ATOM 765 N N . ASN A 1 102 ? 6.585 0.618 -20.296 1.00 92.19 102 ASN A N 1
ATOM 766 C CA . ASN A 1 102 ? 7.162 1.674 -21.151 1.00 92.19 102 ASN A CA 1
ATOM 767 C C . ASN A 1 102 ? 7.676 1.190 -22.523 1.00 92.19 102 ASN A C 1
ATOM 769 O O . ASN A 1 102 ? 8.000 2.000 -23.384 1.00 92.19 102 ASN A O 1
ATOM 773 N N . GLY A 1 103 ? 7.725 -0.126 -22.758 1.00 91.75 103 GLY A N 1
ATOM 774 C CA . GLY A 1 103 ? 8.161 -0.706 -24.035 1.00 91.75 103 GLY A CA 1
ATOM 775 C C . GLY A 1 103 ? 9.675 -0.893 -24.182 1.00 91.75 103 GLY A C 1
ATOM 776 O O . GLY A 1 103 ? 10.110 -1.448 -25.193 1.00 91.75 103 GLY A O 1
ATOM 777 N N . GLU A 1 104 ? 10.466 -0.544 -23.166 1.00 94.56 104 GLU A N 1
ATOM 778 C CA . GLU A 1 104 ? 11.937 -0.601 -23.163 1.00 94.56 104 GLU A CA 1
ATOM 779 C C . GLU A 1 104 ? 12.479 -2.024 -22.949 1.00 94.56 104 GLU A C 1
ATOM 781 O O . GLU A 1 104 ? 13.254 -2.322 -22.044 1.00 94.56 104 GLU A O 1
ATOM 786 N N . THR A 1 105 ? 12.038 -2.957 -23.791 1.00 95.00 105 THR A N 1
ATOM 787 C CA . THR A 1 105 ? 12.294 -4.400 -23.633 1.00 95.00 105 THR A CA 1
ATOM 788 C C . THR A 1 105 ? 13.746 -4.833 -23.854 1.00 95.00 105 THR A C 1
ATOM 790 O O . THR A 1 105 ? 14.084 -5.968 -23.527 1.00 95.00 105 THR A O 1
ATOM 793 N N . GLU A 1 106 ? 14.601 -3.947 -24.372 1.00 96.06 106 GLU A N 1
ATOM 794 C CA . GLU A 1 106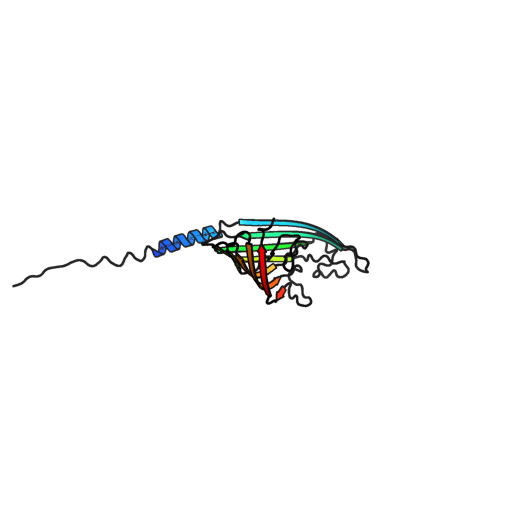 ? 16.040 -4.195 -24.532 1.00 96.06 106 GLU A CA 1
ATOM 795 C C . GLU A 1 106 ? 16.827 -4.032 -23.222 1.00 96.06 106 GLU A C 1
ATOM 797 O O . GLU A 1 106 ? 17.977 -4.461 -23.154 1.00 96.06 106 GLU A O 1
ATOM 802 N N . TYR A 1 107 ? 16.233 -3.415 -22.197 1.00 96.94 107 TYR A N 1
ATOM 803 C CA . TYR A 1 107 ? 16.865 -3.152 -20.906 1.00 96.94 107 TYR A CA 1
ATOM 804 C C . TYR A 1 107 ? 16.465 -4.176 -19.838 1.00 96.94 107 TYR A C 1
ATOM 806 O O . TYR A 1 107 ? 15.378 -4.767 -19.868 1.00 96.94 107 TYR A O 1
ATOM 814 N N . SER A 1 108 ? 17.331 -4.339 -18.836 1.00 96.88 108 SER A N 1
ATOM 815 C CA . SER A 1 108 ? 17.012 -5.050 -17.598 1.00 96.88 108 SER A CA 1
ATOM 816 C C . SER A 1 108 ? 15.784 -4.445 -16.892 1.00 96.88 108 SER A C 1
ATOM 818 O O . SER A 1 108 ? 15.448 -3.267 -17.041 1.00 96.88 108 SER A O 1
ATOM 820 N N . VAL A 1 109 ? 15.065 -5.270 -16.124 1.00 95.50 109 VAL A N 1
ATOM 821 C CA . VAL A 1 109 ? 13.778 -4.875 -15.526 1.00 95.50 109 VAL A CA 1
ATOM 822 C C . VAL A 1 109 ? 13.967 -4.120 -14.216 1.00 95.50 109 VAL A C 1
ATOM 824 O O . VAL A 1 109 ? 14.474 -4.671 -13.238 1.00 95.50 109 VAL A O 1
ATOM 827 N N . VAL A 1 110 ? 13.403 -2.915 -14.161 1.00 95.62 110 VAL A N 1
ATOM 828 C CA . VAL A 1 110 ? 13.093 -2.198 -12.922 1.00 95.62 110 VAL A CA 1
ATOM 829 C C . VAL A 1 110 ? 11.603 -1.866 -12.955 1.00 95.62 110 VAL A C 1
ATOM 831 O O . VAL A 1 110 ? 11.179 -0.918 -13.594 1.00 95.62 110 VAL A O 1
ATOM 834 N N . ALA A 1 111 ? 10.779 -2.673 -12.283 1.00 94.50 111 ALA A N 1
ATOM 835 C CA . ALA A 1 111 ? 9.316 -2.580 -12.354 1.00 94.50 111 ALA A CA 1
ATOM 836 C C . ALA A 1 111 ? 8.724 -1.412 -11.531 1.00 94.50 111 ALA A C 1
ATOM 838 O O . ALA A 1 111 ? 7.980 -1.646 -10.581 1.00 94.50 111 ALA A O 1
ATOM 839 N N . ASP A 1 112 ? 9.092 -0.180 -11.880 1.00 95.00 112 ASP A N 1
ATOM 840 C CA . ASP A 1 112 ? 8.531 1.069 -11.355 1.00 95.00 112 ASP A CA 1
ATOM 841 C C . ASP A 1 112 ? 7.943 1.891 -12.512 1.00 95.00 112 ASP A C 1
ATOM 843 O O . ASP A 1 112 ? 8.597 2.804 -13.003 1.00 95.00 112 ASP A O 1
ATOM 847 N N . PRO A 1 113 ? 6.750 1.555 -13.009 1.00 93.94 113 PRO A N 1
ATOM 848 C CA . PRO A 1 113 ? 6.142 2.309 -14.091 1.00 93.94 113 PRO A CA 1
ATOM 849 C C . PRO A 1 113 ? 5.637 3.671 -13.622 1.00 93.94 113 PRO A C 1
ATOM 851 O O . PRO A 1 113 ? 5.124 3.816 -12.508 1.00 93.94 113 PRO A O 1
ATOM 854 N N . ASP A 1 114 ? 5.760 4.647 -14.514 1.00 93.38 114 ASP A N 1
ATOM 855 C CA . ASP A 1 114 ? 5.237 5.994 -14.329 1.00 93.38 114 ASP A CA 1
ATOM 856 C C . ASP A 1 114 ? 3.710 6.008 -14.344 1.00 93.38 114 ASP A C 1
ATOM 858 O O . ASP A 1 114 ? 3.067 5.260 -15.080 1.00 93.38 114 ASP A O 1
ATOM 862 N N . GLY A 1 115 ? 3.120 6.897 -13.548 1.00 93.81 115 GLY A N 1
ATOM 863 C CA . GLY A 1 115 ? 1.670 7.032 -13.481 1.00 93.81 115 GLY A CA 1
ATOM 864 C C . GLY A 1 115 ? 1.194 7.821 -12.272 1.00 93.81 115 GLY A C 1
ATOM 865 O O . GLY A 1 115 ? 1.916 7.982 -11.290 1.00 93.81 115 GLY A O 1
ATOM 866 N N . THR A 1 116 ? -0.043 8.315 -12.350 1.00 96.31 116 THR A N 1
ATOM 867 C CA . THR A 1 116 ? -0.783 8.877 -11.214 1.00 96.31 116 THR A CA 1
ATOM 868 C C . THR A 1 116 ? -2.034 8.044 -10.982 1.00 96.31 116 THR A C 1
ATOM 870 O O . THR A 1 116 ? -2.869 7.941 -11.878 1.00 96.31 116 THR A O 1
ATOM 873 N N . GLU A 1 117 ? -2.213 7.533 -9.767 1.00 95.25 117 GLU A N 1
ATOM 874 C CA . GLU A 1 117 ? -3.343 6.669 -9.426 1.00 95.25 117 GLU A CA 1
ATOM 875 C C . GLU A 1 117 ? -3.884 6.910 -8.007 1.00 95.25 117 GLU A C 1
ATOM 877 O O . GLU A 1 117 ? -3.292 7.606 -7.174 1.00 95.25 117 GLU A O 1
ATOM 882 N N . VAL A 1 118 ? -5.055 6.329 -7.721 1.00 96.62 118 VAL A N 1
ATOM 883 C CA . VAL A 1 118 ? -5.595 6.246 -6.357 1.00 96.62 118 VAL A CA 1
ATOM 884 C C . VAL A 1 118 ? -4.927 5.076 -5.637 1.00 96.62 118 VAL A C 1
ATOM 886 O O . VAL A 1 118 ? -5.291 3.918 -5.863 1.00 96.62 118 VAL A O 1
ATOM 889 N N . ASN A 1 119 ? -4.020 5.384 -4.710 1.00 97.00 119 ASN A N 1
ATOM 890 C CA . ASN A 1 119 ? -3.342 4.387 -3.884 1.00 97.00 119 ASN A CA 1
ATOM 891 C C . ASN A 1 119 ? -4.298 3.812 -2.824 1.00 97.00 119 ASN A C 1
ATOM 893 O O . ASN A 1 119 ? -4.409 2.600 -2.659 1.00 97.00 119 ASN A O 1
ATOM 897 N N . GLN A 1 120 ? -5.039 4.658 -2.102 1.00 98.31 120 GLN A N 1
ATOM 898 C CA . GLN A 1 120 ? -5.989 4.206 -1.075 1.00 98.31 120 GLN A CA 1
ATOM 899 C C . GLN A 1 120 ? -7.269 5.037 -1.098 1.00 98.31 120 GLN A C 1
ATOM 901 O O . GLN A 1 120 ? -7.230 6.252 -1.252 1.00 98.31 120 GLN A O 1
ATOM 906 N N . ALA A 1 121 ? -8.411 4.379 -0.916 1.00 98.69 121 ALA A N 1
ATOM 907 C CA . ALA A 1 121 ? -9.722 5.007 -0.832 1.00 98.69 121 ALA A CA 1
ATOM 908 C C . ALA A 1 121 ? -10.666 4.102 -0.034 1.00 98.69 121 ALA A C 1
ATOM 910 O O . ALA A 1 121 ? -11.149 3.092 -0.553 1.00 98.69 121 ALA A O 1
ATOM 911 N N . TYR A 1 122 ? -10.928 4.434 1.230 1.00 98.81 122 TYR A N 1
ATOM 912 C CA . TYR A 1 122 ? -11.755 3.588 2.090 1.00 98.81 122 TYR A CA 1
ATOM 913 C C . TYR A 1 122 ? -12.609 4.371 3.084 1.00 98.81 122 TYR A C 1
ATOM 915 O O . TYR A 1 122 ? -12.260 5.462 3.533 1.00 98.81 122 TYR A O 1
ATOM 923 N N . LEU A 1 123 ? -13.708 3.739 3.494 1.00 98.75 123 LEU A N 1
ATOM 924 C CA . LEU A 1 123 ? -14.429 4.061 4.721 1.00 98.75 123 LEU A CA 1
ATOM 925 C C . LEU A 1 123 ? -13.894 3.192 5.857 1.00 98.75 123 LEU A C 1
ATOM 927 O O . LEU A 1 123 ? -13.495 2.048 5.642 1.00 98.75 123 LEU A O 1
ATOM 931 N N . SER A 1 124 ? -13.896 3.716 7.075 1.00 98.56 124 SER A N 1
ATOM 932 C CA . SER A 1 124 ? -13.462 3.005 8.272 1.00 98.56 124 SER A CA 1
ATOM 933 C C . SER A 1 124 ? -14.425 3.210 9.429 1.00 98.56 124 SER A C 1
ATOM 935 O O . SER A 1 124 ? -15.079 4.244 9.527 1.00 98.56 124 SER A O 1
ATOM 937 N N . TYR A 1 125 ? -14.462 2.240 10.333 1.00 98.56 125 TYR A N 1
ATOM 938 C CA . TYR A 1 125 ? -15.119 2.339 11.629 1.00 98.56 125 TYR A CA 1
ATOM 939 C C . TYR A 1 125 ? -14.140 1.920 12.725 1.00 98.56 125 TYR A C 1
ATOM 941 O O . TYR A 1 125 ? -13.429 0.929 12.562 1.00 98.56 125 TYR A O 1
ATOM 949 N N . GLN A 1 126 ? -14.106 2.662 13.830 1.00 98.25 126 GLN A N 1
ATOM 950 C CA . GLN A 1 126 ? -13.311 2.339 15.011 1.00 98.25 126 GLN A CA 1
ATOM 951 C C . GLN A 1 126 ? -14.180 2.403 16.268 1.00 98.25 126 GLN A C 1
ATOM 953 O O . GLN A 1 126 ? -14.731 3.453 16.597 1.00 98.25 126 GLN A O 1
ATOM 958 N N . GLY A 1 127 ? -14.254 1.287 16.987 1.00 97.44 127 GLY A N 1
ATOM 959 C CA . GLY A 1 127 ? -14.996 1.149 18.238 1.00 97.44 127 GLY A CA 1
ATOM 960 C C . GLY A 1 127 ? -14.836 -0.256 18.814 1.00 97.44 127 GLY A C 1
ATOM 961 O O . GLY A 1 127 ? -14.529 -1.183 18.073 1.00 97.44 127 GLY A O 1
ATOM 962 N N . PHE A 1 128 ? -15.028 -0.424 20.126 1.00 95.81 128 PHE A N 1
ATOM 963 C CA . PHE A 1 128 ? -14.966 -1.737 20.800 1.00 95.81 128 PHE A CA 1
ATOM 964 C C . PHE A 1 128 ? -13.674 -2.528 20.496 1.00 95.81 128 PHE A C 1
ATOM 966 O O . PHE A 1 128 ? -13.731 -3.682 20.066 1.00 95.81 128 PHE A O 1
ATOM 973 N N . ASP A 1 129 ? -12.512 -1.871 20.608 1.00 97.88 129 ASP A N 1
ATOM 974 C CA . ASP A 1 129 ? -11.186 -2.428 20.271 1.00 97.88 129 ASP A CA 1
ATOM 975 C C . ASP A 1 129 ? -11.096 -3.028 18.859 1.00 97.88 129 ASP A C 1
ATOM 977 O O . ASP A 1 129 ? -10.281 -3.909 18.579 1.00 97.88 129 ASP A O 1
ATOM 981 N N . THR A 1 130 ? -11.968 -2.561 17.966 1.00 98.31 130 THR A N 1
ATOM 982 C CA . THR A 1 130 ? -12.140 -3.073 16.614 1.00 98.31 130 THR A CA 1
ATOM 983 C C . THR A 1 130 ? -11.982 -1.946 15.610 1.00 98.31 130 THR A C 1
ATOM 985 O O . THR A 1 130 ? -12.522 -0.852 15.785 1.00 98.31 130 THR A O 1
ATOM 988 N N . VAL A 1 131 ? -11.255 -2.226 14.534 1.00 98.44 131 VAL A N 1
ATOM 989 C CA . VAL A 1 131 ? -11.166 -1.367 13.355 1.00 98.44 131 VAL A CA 1
ATOM 990 C C . VAL A 1 131 ? -11.661 -2.161 12.161 1.00 98.44 131 VAL A C 1
ATOM 992 O O . VAL A 1 131 ? -11.136 -3.237 11.886 1.00 98.44 131 VAL A O 1
ATOM 995 N N . ALA A 1 132 ? -12.648 -1.630 11.448 1.00 98.69 132 ALA A N 1
ATOM 996 C CA . ALA A 1 132 ? -13.098 -2.167 10.172 1.00 98.69 132 ALA A CA 1
ATOM 997 C C . ALA A 1 132 ? -12.820 -1.164 9.051 1.00 98.69 132 ALA A C 1
ATOM 999 O O . ALA A 1 132 ? -12.920 0.045 9.275 1.00 98.69 132 ALA A O 1
ATOM 1000 N N . LYS A 1 133 ? -12.487 -1.649 7.853 1.00 98.81 133 LYS A N 1
ATOM 1001 C CA . LYS A 1 133 ? -12.311 -0.825 6.651 1.00 98.81 133 LYS A CA 1
ATOM 1002 C C . LYS A 1 133 ? -13.014 -1.452 5.456 1.00 98.81 133 LYS A C 1
ATOM 1004 O O . LYS A 1 133 ? -12.994 -2.670 5.294 1.00 98.81 133 LYS A O 1
ATOM 1009 N N . PHE A 1 134 ? -13.586 -0.613 4.602 1.00 98.81 134 PHE A N 1
ATOM 1010 C CA . PHE A 1 134 ? -14.214 -1.011 3.348 1.00 98.81 134 PHE A CA 1
ATOM 1011 C C . PHE A 1 134 ? -13.747 -0.097 2.215 1.00 98.81 134 PHE A C 1
ATOM 1013 O O . PHE A 1 134 ? -13.940 1.118 2.285 1.00 98.81 134 PHE A O 1
ATOM 1020 N N . GLY A 1 135 ? -13.138 -0.686 1.188 1.00 98.75 135 GLY A N 1
ATOM 1021 C CA . GLY A 1 135 ? -12.583 0.022 0.034 1.00 98.75 135 GLY A CA 1
ATOM 1022 C C . GLY A 1 135 ? -11.143 -0.391 -0.264 1.00 98.75 135 GLY A C 1
ATOM 1023 O O . GLY A 1 135 ? -10.662 -1.408 0.250 1.00 98.75 135 GLY A O 1
ATOM 1024 N N . ARG A 1 136 ? -10.465 0.409 -1.090 1.00 98.62 136 ARG A N 1
ATOM 1025 C CA . ARG A 1 136 ? -9.063 0.217 -1.468 1.00 98.62 136 ARG A CA 1
ATOM 1026 C C . ARG A 1 136 ? -8.149 0.602 -0.316 1.00 98.62 136 ARG A C 1
ATOM 1028 O O . ARG A 1 136 ? -8.188 1.735 0.161 1.00 98.62 136 ARG A O 1
ATOM 1035 N N . GLN A 1 137 ? -7.322 -0.329 0.129 1.00 98.31 137 GLN A N 1
ATOM 1036 C CA . GLN A 1 137 ? -6.483 -0.175 1.311 1.00 98.31 137 GLN A CA 1
ATOM 1037 C C . GLN A 1 137 ? -5.210 -1.011 1.196 1.00 98.31 137 GLN A C 1
ATOM 1039 O O . GLN A 1 137 ? -5.168 -2.024 0.499 1.00 98.31 137 GLN A O 1
ATOM 1044 N N . GLN A 1 138 ? -4.176 -0.634 1.940 1.00 95.88 138 GLN A N 1
ATOM 1045 C CA . GLN A 1 138 ? -3.044 -1.527 2.164 1.00 95.88 138 GLN A CA 1
ATOM 1046 C C . GLN A 1 138 ? -3.365 -2.513 3.292 1.00 95.88 138 GLN A C 1
ATOM 1048 O O . GLN A 1 138 ? -3.907 -2.133 4.332 1.00 95.88 138 GLN A O 1
ATOM 1053 N N . ILE A 1 139 ? -3.018 -3.785 3.086 1.00 95.69 139 ILE A N 1
ATOM 1054 C CA . ILE A 1 139 ? -3.172 -4.847 4.084 1.00 95.69 139 ILE A CA 1
ATOM 1055 C C . ILE A 1 139 ? -1.804 -5.472 4.333 1.00 95.69 139 ILE A C 1
ATOM 1057 O O . ILE A 1 139 ? -1.217 -6.111 3.459 1.00 95.69 139 ILE A O 1
ATOM 1061 N N . THR A 1 140 ? -1.310 -5.305 5.554 1.00 94.06 140 THR A N 1
ATOM 1062 C CA . THR A 1 140 ? -0.122 -5.978 6.076 1.00 94.06 140 THR A CA 1
ATOM 1063 C C . THR A 1 140 ? -0.468 -6.550 7.448 1.00 94.06 140 THR A C 1
ATOM 1065 O O . THR A 1 140 ? -1.207 -5.945 8.224 1.00 94.06 140 THR A O 1
ATOM 1068 N N . TYR A 1 141 ? 0.035 -7.745 7.759 1.00 93.19 141 TYR A N 1
ATOM 1069 C CA . TYR A 1 141 ? -0.138 -8.334 9.094 1.00 93.19 141 TYR A CA 1
ATOM 1070 C C . TYR A 1 141 ? 1.106 -8.214 9.962 1.00 93.19 141 TYR A C 1
ATOM 1072 O O . TYR A 1 141 ? 1.041 -8.430 11.160 1.00 93.19 141 TYR A O 1
ATOM 1080 N N . ARG A 1 142 ? 2.249 -7.864 9.394 1.00 87.88 142 ARG A N 1
ATOM 1081 C CA . ARG A 1 142 ? 3.473 -7.576 10.139 1.00 87.88 142 ARG A CA 1
ATOM 1082 C C . ARG A 1 142 ? 4.097 -6.346 9.517 1.00 87.88 142 ARG A C 1
ATOM 1084 O O . ARG A 1 142 ? 3.712 -6.002 8.406 1.00 87.88 142 ARG A O 1
ATOM 1091 N N . ASP A 1 143 ? 5.053 -5.744 10.200 1.00 84.56 143 ASP A N 1
ATOM 1092 C CA . ASP A 1 143 ? 5.852 -4.666 9.628 1.00 84.56 143 ASP A CA 1
ATOM 1093 C C . ASP A 1 143 ? 7.009 -5.227 8.794 1.00 84.56 143 ASP A C 1
ATOM 1095 O O . ASP A 1 143 ? 7.445 -6.376 8.969 1.00 84.56 143 ASP A O 1
ATOM 1099 N N . ALA A 1 144 ? 7.515 -4.419 7.865 1.00 81.69 144 ALA A N 1
ATOM 1100 C CA . ALA A 1 144 ? 8.685 -4.764 7.075 1.00 81.69 144 ALA A CA 1
ATOM 1101 C C . ALA A 1 144 ? 9.920 -4.888 7.993 1.00 81.69 144 ALA A C 1
ATOM 1103 O O . ALA A 1 144 ? 10.031 -4.149 8.971 1.00 81.69 144 ALA A O 1
ATOM 1104 N N . PRO A 1 145 ? 10.859 -5.811 7.711 1.00 83.25 145 PRO A N 1
ATOM 1105 C CA . PRO A 1 145 ? 10.935 -6.697 6.545 1.00 83.25 145 PRO A CA 1
ATOM 1106 C C . PRO A 1 145 ? 10.201 -8.042 6.726 1.00 83.25 145 PRO A C 1
ATOM 1108 O O . PRO A 1 145 ? 10.420 -8.973 5.957 1.00 83.25 145 PRO A O 1
ATOM 1111 N N . PHE A 1 146 ? 9.344 -8.188 7.741 1.00 82.62 146 PHE A N 1
ATOM 1112 C CA . PHE A 1 146 ? 8.770 -9.479 8.140 1.00 82.62 146 PHE A CA 1
ATOM 1113 C C . PHE A 1 146 ? 7.388 -9.779 7.546 1.00 82.62 146 PHE A C 1
ATOM 1115 O O . PHE A 1 146 ? 6.708 -10.701 8.015 1.00 82.62 146 PHE A O 1
ATOM 1122 N N . HIS A 1 147 ? 6.962 -9.024 6.529 1.00 81.12 147 HIS A N 1
ATOM 1123 C CA . HIS A 1 147 ? 5.754 -9.328 5.763 1.00 81.12 147 HIS A CA 1
ATOM 1124 C C . HIS A 1 147 ? 5.838 -10.770 5.245 1.00 81.12 147 HIS A C 1
ATOM 1126 O O . HIS A 1 147 ? 6.859 -11.190 4.699 1.00 81.12 147 HIS A O 1
ATOM 1132 N N . ARG A 1 148 ? 4.770 -11.551 5.418 1.00 81.88 148 ARG A N 1
ATOM 1133 C CA . ARG A 1 148 ? 4.682 -12.908 4.872 1.00 81.88 148 ARG A CA 1
ATOM 1134 C C . ARG A 1 148 ? 3.304 -13.111 4.264 1.00 81.88 148 ARG A C 1
ATOM 1136 O O . ARG A 1 148 ? 2.304 -12.805 4.909 1.00 81.88 148 ARG A O 1
ATOM 1143 N N . TYR A 1 149 ? 3.282 -13.653 3.048 1.00 86.06 149 TYR A N 1
ATOM 1144 C CA . TYR A 1 149 ? 2.098 -13.940 2.224 1.00 86.06 149 TYR A CA 1
ATOM 1145 C C . TYR A 1 149 ? 1.344 -12.712 1.704 1.00 86.06 149 TYR A C 1
ATOM 1147 O O . TYR A 1 149 ? 1.046 -12.661 0.518 1.00 86.06 149 TYR A O 1
ATOM 1155 N N . ILE A 1 150 ? 1.071 -11.725 2.559 1.00 91.38 150 ILE A N 1
ATOM 1156 C CA . ILE A 1 150 ? 0.396 -10.477 2.194 1.00 91.38 150 ILE A CA 1
ATOM 1157 C C . ILE A 1 150 ? 1.313 -9.283 2.463 1.00 91.38 150 ILE A C 1
ATOM 1159 O O . ILE A 1 150 ? 2.003 -9.230 3.487 1.00 91.38 150 ILE A O 1
ATOM 1163 N N . GLY A 1 151 ? 1.328 -8.328 1.541 1.00 90.56 151 GLY A N 1
ATOM 1164 C CA . GLY A 1 151 ? 2.084 -7.097 1.692 1.00 90.56 151 GLY A CA 1
ATOM 1165 C C . GLY A 1 151 ? 1.903 -6.140 0.523 1.00 90.56 151 GLY A C 1
ATOM 1166 O O . GLY A 1 151 ? 1.267 -6.461 -0.478 1.00 90.56 151 GLY A O 1
ATOM 1167 N N . ASN A 1 152 ? 2.499 -4.967 0.680 1.00 90.62 152 ASN A N 1
ATOM 1168 C CA . ASN A 1 152 ? 2.425 -3.819 -0.224 1.00 90.62 152 ASN A CA 1
ATOM 1169 C C . ASN A 1 152 ? 3.697 -3.611 -1.072 1.00 90.62 152 ASN A C 1
ATOM 1171 O O . ASN A 1 152 ? 3.776 -2.643 -1.815 1.00 90.62 152 ASN A O 1
ATOM 1175 N N . VAL A 1 153 ? 4.688 -4.511 -0.964 1.00 89.81 153 VAL A N 1
ATOM 1176 C CA . VAL A 1 153 ? 5.937 -4.507 -1.757 1.00 89.81 153 VAL A CA 1
ATOM 1177 C C . VAL A 1 153 ? 6.679 -3.157 -1.703 1.00 89.81 153 VAL A C 1
ATOM 1179 O O . VAL A 1 153 ? 7.032 -2.575 -2.721 1.00 89.81 153 VAL A O 1
ATOM 1182 N N . LEU A 1 154 ? 6.989 -2.686 -0.488 1.00 87.25 154 LEU A N 1
ATOM 1183 C CA . LEU A 1 154 ? 7.622 -1.377 -0.218 1.00 87.25 154 LEU A CA 1
ATOM 1184 C C . LEU A 1 154 ? 8.940 -1.089 -0.966 1.00 87.25 154 LEU A C 1
ATOM 1186 O O . LEU A 1 154 ? 9.401 0.052 -0.977 1.00 87.25 154 LEU A O 1
ATOM 1190 N N . TRP A 1 155 ? 9.588 -2.106 -1.542 1.00 89.38 155 TRP A N 1
ATOM 1191 C CA . TRP A 1 155 ? 10.787 -1.908 -2.356 1.00 89.38 155 TRP A CA 1
ATOM 1192 C C . TRP A 1 155 ? 10.491 -1.091 -3.619 1.00 89.38 155 TRP A C 1
ATOM 1194 O O . TRP A 1 155 ? 11.278 -0.211 -3.964 1.00 89.38 155 TRP A O 1
ATOM 1204 N N . ARG A 1 156 ? 9.365 -1.362 -4.289 1.00 93.94 156 ARG A N 1
ATOM 1205 C CA . ARG A 1 156 ? 8.955 -0.695 -5.537 1.00 93.94 156 ARG A CA 1
ATOM 1206 C C . ARG A 1 156 ? 8.359 0.676 -5.241 1.00 93.94 156 ARG A C 1
ATOM 1208 O O . ARG A 1 156 ? 8.101 0.989 -4.076 1.00 93.94 156 ARG A O 1
ATOM 1215 N N . GLN A 1 157 ? 8.265 1.538 -6.248 1.00 94.69 157 GLN A N 1
ATOM 1216 C CA . GLN A 1 157 ? 7.674 2.869 -6.082 1.00 94.69 157 GLN A CA 1
ATOM 1217 C C . GLN A 1 157 ? 6.149 2.785 -5.964 1.00 94.69 157 GLN A C 1
ATOM 1219 O O . GLN A 1 157 ? 5.605 3.323 -5.006 1.00 94.69 157 GLN A O 1
ATOM 1224 N N . ASN A 1 158 ? 5.477 2.054 -6.852 1.00 93.56 158 ASN A N 1
ATOM 1225 C CA . ASN A 1 158 ? 4.041 1.807 -6.707 1.00 93.56 158 ASN A CA 1
ATOM 1226 C C . ASN A 1 158 ? 3.786 0.778 -5.608 1.00 93.56 158 ASN A C 1
ATOM 1228 O O . ASN A 1 158 ? 4.481 -0.242 -5.508 1.00 93.56 158 ASN A O 1
ATOM 1232 N N . HIS A 1 159 ? 2.789 1.046 -4.769 1.00 93.19 159 HIS A N 1
ATOM 1233 C CA . HIS A 1 159 ? 2.447 0.154 -3.669 1.00 93.19 159 HIS A CA 1
ATOM 1234 C C . HIS A 1 159 ? 1.296 -0.774 -4.038 1.00 93.19 159 HIS A C 1
ATOM 1236 O O . HIS A 1 159 ? 0.224 -0.343 -4.443 1.00 93.19 159 HIS A O 1
ATOM 1242 N N . GLN A 1 160 ? 1.470 -2.069 -3.766 1.00 95.38 160 GLN A N 1
ATOM 1243 C CA . GLN A 1 160 ? 0.370 -3.014 -3.931 1.00 95.38 160 GLN A CA 1
ATOM 1244 C C . GLN A 1 160 ? -0.735 -2.735 -2.902 1.00 95.38 160 GLN A C 1
ATOM 1246 O O . GLN A 1 160 ? -0.480 -2.704 -1.690 1.00 95.38 160 GLN A O 1
ATOM 1251 N N . THR A 1 161 ? -1.971 -2.589 -3.380 1.00 97.31 161 THR A N 1
ATOM 1252 C CA . THR A 1 161 ? -3.159 -2.351 -2.548 1.00 97.31 161 THR A CA 1
ATOM 1253 C C . THR A 1 161 ? -4.265 -3.355 -2.845 1.00 97.31 161 THR A C 1
ATOM 1255 O O . THR A 1 161 ? -4.201 -4.132 -3.797 1.00 97.31 161 THR A O 1
ATOM 1258 N N . PHE A 1 162 ? -5.281 -3.373 -1.989 1.00 98.25 162 PHE A N 1
ATOM 1259 C CA . PHE A 1 162 ? -6.353 -4.355 -2.023 1.00 98.25 162 PHE A CA 1
ATOM 1260 C C . PHE A 1 162 ? -7.698 -3.659 -1.926 1.00 98.25 162 PHE A C 1
ATOM 1262 O O . PHE A 1 162 ? -7.923 -2.886 -0.992 1.00 98.25 162 PHE A O 1
ATOM 1269 N N . ASP A 1 163 ? -8.612 -3.985 -2.833 1.00 98.56 163 ASP A N 1
ATOM 1270 C CA . ASP A 1 163 ? -10.017 -3.650 -2.641 1.00 98.56 163 ASP A CA 1
ATOM 1271 C C . ASP A 1 163 ? -10.607 -4.739 -1.738 1.00 98.56 163 ASP A C 1
ATOM 1273 O O . ASP A 1 163 ? -10.587 -5.935 -2.055 1.00 98.56 163 ASP A O 1
ATOM 1277 N N . ALA A 1 164 ? -11.022 -4.335 -0.537 1.00 98.69 164 ALA A N 1
ATOM 1278 C CA . ALA A 1 164 ? -11.327 -5.290 0.515 1.00 98.69 164 ALA A CA 1
ATOM 1279 C C . ALA A 1 164 ? -12.315 -4.756 1.552 1.00 98.69 164 ALA A C 1
ATOM 1281 O O . ALA A 1 164 ? -12.400 -3.553 1.820 1.00 98.69 164 ALA A O 1
ATOM 1282 N N . PHE A 1 165 ? -12.989 -5.697 2.210 1.00 98.81 165 PHE A N 1
ATOM 1283 C CA . PHE A 1 165 ? -13.482 -5.506 3.567 1.00 98.81 165 PHE A CA 1
ATOM 1284 C C . PHE A 1 165 ? -12.471 -6.115 4.538 1.00 98.81 165 PHE A C 1
ATOM 1286 O O . PHE A 1 165 ? -12.130 -7.289 4.408 1.00 98.81 165 PHE A O 1
ATOM 1293 N N . SER A 1 166 ? -12.010 -5.349 5.522 1.00 98.75 166 SER A N 1
ATOM 1294 C CA . SER A 1 166 ? -11.097 -5.830 6.559 1.00 98.75 166 SER A CA 1
ATOM 1295 C C . SER A 1 166 ? -11.625 -5.496 7.948 1.00 98.75 166 SER A C 1
ATOM 1297 O O . SER A 1 166 ? -12.315 -4.495 8.146 1.00 98.75 166 SER A O 1
ATOM 1299 N N . ILE A 1 167 ? -11.307 -6.351 8.915 1.00 98.62 167 ILE A N 1
ATOM 1300 C CA . ILE A 1 167 ? -11.601 -6.157 10.329 1.00 98.62 167 ILE A CA 1
ATOM 1301 C C . ILE A 1 167 ? -10.410 -6.624 11.161 1.00 98.62 167 ILE A C 1
ATOM 1303 O O . ILE A 1 167 ? -9.825 -7.677 10.908 1.00 98.62 167 ILE A O 1
ATOM 1307 N N . GLN A 1 168 ? -10.055 -5.832 12.162 1.00 98.38 168 GLN A N 1
ATOM 1308 C CA . GLN A 1 168 ? -9.030 -6.144 13.144 1.00 98.38 168 GLN A CA 1
ATOM 1309 C C . GLN A 1 168 ? -9.602 -5.917 14.537 1.00 98.38 168 GLN A C 1
ATOM 1311 O O . GLN A 1 168 ? -10.189 -4.867 14.781 1.00 98.38 168 GLN A O 1
ATOM 1316 N N . ASN A 1 169 ? -9.389 -6.860 15.450 1.00 98.56 169 ASN A N 1
ATOM 1317 C CA . ASN A 1 169 ? -9.793 -6.765 16.847 1.00 98.56 169 ASN A CA 1
ATOM 1318 C C . ASN A 1 169 ? -8.596 -6.999 17.780 1.00 98.56 169 ASN A C 1
ATOM 1320 O O . ASN A 1 169 ? -7.772 -7.887 17.541 1.00 98.56 169 ASN A O 1
ATOM 1324 N N . THR A 1 170 ? -8.519 -6.202 18.844 1.00 98.25 170 THR A N 1
ATOM 1325 C CA . THR A 1 170 ? -7.489 -6.287 19.894 1.00 98.25 170 THR A CA 1
ATOM 1326 C C . THR A 1 170 ? -8.097 -6.327 21.299 1.00 98.25 170 THR A C 1
ATOM 1328 O O . THR A 1 170 ? -7.487 -5.857 22.251 1.00 98.25 170 THR A O 1
ATOM 1331 N N . SER A 1 171 ? -9.319 -6.853 21.439 1.00 97.88 171 SER A N 1
ATOM 1332 C CA . SER A 1 171 ? -10.015 -6.932 22.737 1.00 97.88 171 SER A CA 1
ATOM 1333 C C . SER A 1 171 ? -9.415 -7.972 23.693 1.00 97.88 171 SER A C 1
ATOM 1335 O O . SER A 1 171 ? -9.651 -7.928 24.899 1.00 97.88 171 SER A O 1
ATOM 1337 N N . LEU A 1 172 ? -8.635 -8.918 23.162 1.00 97.81 172 LEU A N 1
ATOM 1338 C CA . LEU A 1 172 ? -7.934 -9.936 23.937 1.00 97.81 172 LEU A CA 1
ATOM 1339 C C . LEU A 1 172 ? -6.512 -9.458 24.292 1.00 97.81 172 LEU A C 1
ATOM 1341 O O . LEU A 1 172 ? -5.826 -8.926 23.414 1.00 97.81 172 LEU A O 1
ATOM 1345 N N . PRO A 1 173 ? -6.030 -9.683 25.532 1.00 96.88 173 PRO A N 1
ATOM 1346 C CA . PRO A 1 173 ? -4.675 -9.310 25.934 1.00 96.88 173 PRO A CA 1
ATOM 1347 C C . PRO A 1 173 ? -3.605 -9.880 25.002 1.00 96.88 173 PRO A C 1
ATOM 1349 O O . PRO A 1 173 ? -3.676 -11.046 24.602 1.00 96.88 173 PRO A O 1
ATOM 1352 N N . ASP A 1 174 ? -2.632 -9.037 24.649 1.00 96.88 174 ASP A N 1
ATOM 1353 C CA . ASP A 1 174 ? -1.477 -9.362 23.802 1.00 96.88 174 ASP A CA 1
ATOM 1354 C C . ASP A 1 174 ? -1.829 -10.030 22.466 1.00 96.88 174 ASP A C 1
ATOM 1356 O O . ASP A 1 174 ? -0.986 -10.690 21.860 1.00 96.88 174 ASP A O 1
ATOM 1360 N N . THR A 1 175 ? -3.077 -9.894 22.008 1.00 97.44 175 THR A N 1
ATOM 1361 C CA . THR A 1 175 ? -3.606 -10.637 20.868 1.00 97.44 175 THR A CA 1
ATOM 1362 C C . THR A 1 175 ? -4.212 -9.690 19.845 1.00 97.44 175 THR A C 1
ATOM 1364 O O . THR A 1 175 ? -5.057 -8.852 20.160 1.00 97.44 175 THR A O 1
ATOM 1367 N N . ARG A 1 176 ? -3.826 -9.867 18.583 1.00 97.44 176 ARG A N 1
ATOM 1368 C CA . ARG A 1 176 ? -4.453 -9.207 17.437 1.00 97.44 176 ARG A CA 1
ATOM 1369 C C . ARG A 1 176 ? -5.047 -10.263 16.519 1.00 97.44 176 ARG A C 1
ATOM 1371 O O . ARG A 1 176 ? -4.324 -11.115 16.005 1.00 97.44 176 ARG A O 1
ATOM 1378 N N . LEU A 1 177 ? -6.356 -10.184 16.309 1.00 98.06 177 LEU A N 1
ATOM 1379 C CA . LEU A 1 177 ? -7.082 -11.017 15.357 1.00 98.06 177 LEU A CA 1
ATOM 1380 C C . LEU A 1 177 ? -7.475 -10.165 14.159 1.00 98.06 177 LEU A C 1
ATOM 1382 O O . LEU A 1 177 ? -8.058 -9.095 14.331 1.00 98.06 177 LEU A O 1
ATOM 1386 N N . SER A 1 178 ? -7.186 -10.650 12.958 1.00 97.94 178 SER A N 1
ATOM 1387 C CA . SER A 1 178 ? -7.495 -9.948 11.719 1.00 97.94 178 SER A CA 1
ATOM 1388 C C . SER A 1 178 ? -8.162 -10.877 10.716 1.00 97.94 178 SER A C 1
ATOM 1390 O O . SER A 1 178 ? -7.766 -12.032 10.544 1.00 97.94 178 SER A O 1
ATOM 1392 N N . TYR A 1 179 ? -9.148 -10.336 10.014 1.00 98.38 179 TYR A N 1
ATOM 1393 C CA . TYR A 1 179 ? -9.799 -10.970 8.879 1.00 98.38 179 TYR A CA 1
ATOM 1394 C C . TYR A 1 179 ? -9.930 -9.966 7.735 1.00 98.38 179 TYR A C 1
ATOM 1396 O O . TYR A 1 179 ? -10.193 -8.786 7.972 1.00 98.38 179 TYR A O 1
ATO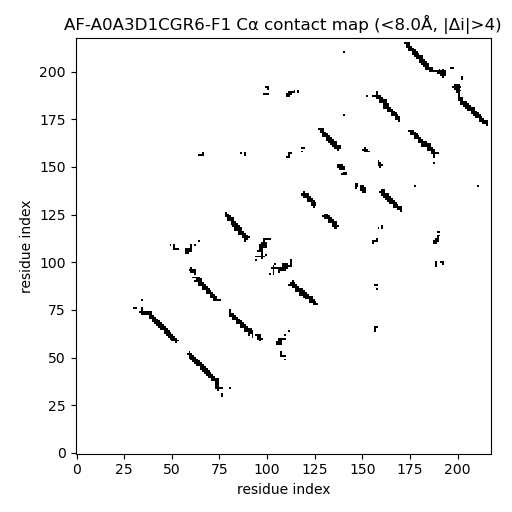M 1404 N N . ALA A 1 180 ? -9.772 -10.422 6.497 1.00 98.62 180 ALA A N 1
ATOM 1405 C CA . ALA A 1 180 ? -10.134 -9.634 5.328 1.00 98.62 180 ALA A CA 1
ATOM 1406 C C . ALA A 1 180 ? -10.746 -10.507 4.233 1.00 98.62 180 ALA A C 1
ATOM 1408 O O . ALA A 1 180 ? -10.266 -11.607 3.965 1.00 98.62 180 ALA A O 1
ATOM 1409 N N . PHE A 1 181 ? -11.784 -9.987 3.586 1.00 98.69 181 PHE A N 1
ATOM 1410 C CA . PHE A 1 181 ? -12.247 -10.461 2.291 1.00 98.69 181 PHE A CA 1
ATOM 1411 C C . PHE A 1 181 ? -11.718 -9.509 1.222 1.00 98.69 181 PHE A C 1
ATOM 1413 O O . PHE A 1 181 ? -12.013 -8.313 1.267 1.00 98.69 181 PHE A O 1
ATOM 1420 N N . VAL A 1 182 ? -10.934 -10.039 0.291 1.00 98.69 182 VAL A N 1
ATOM 1421 C CA . VAL A 1 182 ? -10.293 -9.292 -0.793 1.00 98.69 182 VAL A CA 1
ATOM 1422 C C . VAL A 1 182 ? -10.921 -9.727 -2.105 1.00 98.69 182 VAL A C 1
ATOM 1424 O O . VAL A 1 182 ? -10.975 -10.928 -2.382 1.00 98.69 182 VAL A O 1
ATOM 1427 N N . ASN A 1 183 ? -11.368 -8.755 -2.903 1.00 98.12 183 ASN A N 1
ATOM 1428 C CA . ASN A 1 183 ? -11.913 -9.020 -4.233 1.00 98.12 183 ASN A CA 1
ATOM 1429 C C . ASN A 1 183 ? -11.020 -8.523 -5.378 1.00 98.12 183 ASN A C 1
ATOM 1431 O O . ASN A 1 183 ? -11.139 -9.020 -6.495 1.00 98.12 183 ASN A O 1
ATOM 1435 N N . LYS A 1 184 ? -10.102 -7.585 -5.116 1.00 98.12 184 LYS A N 1
ATOM 1436 C CA . LYS A 1 184 ? -9.110 -7.140 -6.103 1.00 98.12 184 LYS A CA 1
ATOM 1437 C C . LYS A 1 184 ? -7.748 -6.900 -5.479 1.00 98.12 184 LYS A C 1
ATOM 1439 O O . LYS A 1 184 ? -7.648 -6.426 -4.346 1.00 98.12 184 LYS A O 1
ATOM 1444 N N . ILE A 1 185 ? -6.710 -7.185 -6.256 1.00 97.69 185 ILE A N 1
ATOM 1445 C CA . ILE A 1 185 ? -5.322 -6.815 -5.977 1.00 97.69 185 ILE A CA 1
ATOM 1446 C C . ILE A 1 185 ? -4.906 -5.787 -7.028 1.00 97.69 185 ILE A C 1
ATOM 1448 O O . ILE A 1 185 ? -4.860 -6.121 -8.210 1.00 97.69 185 ILE A O 1
ATOM 1452 N N . ASN A 1 186 ? -4.593 -4.565 -6.605 1.00 97.06 186 ASN A N 1
ATOM 1453 C CA . ASN A 1 186 ? -3.995 -3.542 -7.463 1.00 97.06 186 ASN A CA 1
ATOM 1454 C C . ASN A 1 186 ? -2.478 -3.706 -7.360 1.00 97.06 186 ASN A C 1
ATOM 1456 O O . ASN A 1 186 ? -1.915 -3.599 -6.268 1.00 97.06 186 ASN A O 1
ATOM 1460 N N . THR A 1 187 ? -1.845 -4.104 -8.459 1.00 95.69 187 THR A N 1
ATOM 1461 C CA . THR A 1 187 ? -0.454 -4.567 -8.471 1.00 95.69 187 THR A CA 1
ATOM 1462 C C . THR A 1 187 ? 0.539 -3.406 -8.477 1.00 95.69 187 THR A C 1
ATOM 1464 O O . THR A 1 187 ? 0.198 -2.273 -8.776 1.00 95.69 187 THR A O 1
ATOM 1467 N N . ILE A 1 188 ? 1.812 -3.705 -8.214 1.00 94.25 188 ILE A N 1
ATOM 1468 C CA . ILE A 1 188 ? 2.918 -2.735 -8.322 1.00 94.25 188 ILE A CA 1
ATOM 1469 C C . ILE A 1 188 ? 3.213 -2.264 -9.756 1.00 94.25 188 ILE A C 1
ATOM 1471 O O . ILE A 1 188 ? 4.074 -1.414 -9.955 1.00 94.25 188 ILE A O 1
ATOM 1475 N N . PHE A 1 189 ? 2.577 -2.860 -10.765 1.00 93.31 189 PHE A N 1
ATOM 1476 C CA . PHE A 1 189 ? 2.902 -2.619 -12.170 1.00 93.31 189 PHE A CA 1
ATOM 1477 C C . PHE A 1 189 ? 2.134 -1.437 -12.772 1.00 93.31 189 PHE A C 1
ATOM 1479 O O . PHE A 1 189 ? 2.170 -1.272 -13.988 1.00 93.31 189 PHE A O 1
ATOM 1486 N N . GLY A 1 190 ? 1.477 -0.638 -11.925 1.00 86.38 190 GLY A N 1
ATOM 1487 C CA . GLY A 1 190 ? 0.678 0.514 -12.328 1.00 86.38 190 GLY A CA 1
ATOM 1488 C C . GLY A 1 190 ? -0.552 0.135 -13.149 1.00 86.38 190 GLY A C 1
ATOM 1489 O O . GLY A 1 190 ? -0.763 -1.028 -13.522 1.00 86.38 190 GLY A O 1
ATOM 1490 N N . ASP A 1 191 ? -1.356 1.151 -13.438 1.00 80.50 191 ASP A N 1
ATOM 1491 C CA . ASP A 1 191 ? -2.418 1.070 -14.434 1.00 80.50 191 ASP A CA 1
ATOM 1492 C C . ASP A 1 191 ? -1.817 0.726 -15.825 1.00 80.50 191 ASP A C 1
ATOM 1494 O O . ASP A 1 191 ? -0.624 0.886 -16.073 1.00 80.50 191 ASP A O 1
ATOM 1498 N N . ASP A 1 192 ? -2.621 0.168 -16.734 1.00 84.19 192 ASP A N 1
ATOM 1499 C CA . ASP A 1 192 ? -2.224 -0.240 -18.102 1.00 84.19 192 ASP A CA 1
ATOM 1500 C C . ASP A 1 192 ? -1.370 -1.518 -18.245 1.00 84.19 192 ASP A C 1
ATOM 1502 O O . ASP A 1 192 ? -1.048 -1.948 -19.360 1.00 84.19 192 ASP A O 1
ATOM 1506 N N . ARG A 1 193 ? -1.058 -2.224 -17.149 1.00 90.69 193 ARG A N 1
ATOM 1507 C CA . ARG A 1 193 ? -0.390 -3.533 -17.244 1.00 90.69 193 ARG A CA 1
ATOM 1508 C C . ARG A 1 193 ? -1.356 -4.664 -17.609 1.00 90.69 193 ARG A C 1
ATOM 1510 O O . ARG A 1 193 ? -2.129 -5.118 -16.767 1.00 90.69 193 ARG A O 1
ATOM 1517 N N . ASP A 1 194 ? -1.169 -5.244 -18.797 1.00 93.06 194 ASP A N 1
ATOM 1518 C CA . ASP A 1 194 ? -1.815 -6.500 -19.213 1.00 93.06 194 ASP A CA 1
ATOM 1519 C C . ASP A 1 194 ? -0.814 -7.666 -19.347 1.00 93.06 194 ASP A C 1
ATOM 1521 O O . ASP A 1 194 ? -0.025 -7.741 -20.292 1.00 93.06 194 ASP A O 1
ATOM 1525 N N . ALA A 1 195 ? -0.830 -8.621 -18.407 1.00 91.56 195 ALA A N 1
ATOM 1526 C CA . ALA A 1 195 ? -0.098 -9.892 -18.541 1.00 91.56 195 ALA A CA 1
ATOM 1527 C C . ALA A 1 195 ? -0.654 -11.012 -17.679 1.00 91.56 195 ALA A C 1
ATOM 1529 O O . ALA A 1 195 ? -0.966 -10.825 -16.507 1.00 91.56 195 ALA A O 1
ATOM 1530 N N . GLY A 1 196 ? -0.689 -12.225 -18.237 1.00 94.19 196 GLY A N 1
ATOM 1531 C CA . GLY A 1 196 ? -1.181 -13.393 -17.511 1.00 94.19 196 GLY A CA 1
ATOM 1532 C C . GLY A 1 196 ? -2.602 -13.135 -17.014 1.00 94.19 196 GLY A C 1
ATOM 1533 O O . GLY A 1 196 ? -3.484 -12.889 -17.834 1.00 94.19 196 GLY A O 1
ATOM 1534 N N . ILE A 1 197 ? -2.796 -13.142 -15.694 1.00 95.62 197 ILE A N 1
ATOM 1535 C CA . ILE A 1 197 ? -4.073 -12.840 -15.021 1.00 95.62 197 ILE A CA 1
ATOM 1536 C C . ILE A 1 197 ? -4.280 -11.350 -14.691 1.00 95.62 197 ILE A C 1
ATOM 1538 O O . ILE A 1 197 ? -5.360 -10.987 -14.245 1.00 95.62 197 ILE A O 1
ATOM 1542 N N . ILE A 1 198 ? -3.267 -10.502 -14.888 1.00 96.62 198 ILE A N 1
ATOM 1543 C CA . ILE A 1 198 ? -3.317 -9.062 -14.599 1.00 96.62 198 ILE A CA 1
ATOM 1544 C C . ILE A 1 198 ? -3.998 -8.348 -15.763 1.00 96.62 198 ILE A C 1
ATOM 1546 O O . ILE A 1 198 ? -3.557 -8.504 -16.907 1.00 96.62 198 ILE A O 1
ATOM 1550 N N . ARG A 1 199 ? -5.048 -7.577 -15.481 1.00 96.50 199 ARG A N 1
ATOM 1551 C CA . ARG A 1 199 ? -5.745 -6.726 -16.447 1.00 96.50 199 ARG A CA 1
ATOM 1552 C C . ARG A 1 199 ? -5.790 -5.295 -15.946 1.00 96.50 199 ARG A C 1
ATOM 1554 O O . ARG A 1 199 ? -6.287 -5.071 -14.846 1.00 96.50 199 ARG A O 1
ATOM 1561 N N . ASN A 1 200 ? -5.274 -4.355 -16.735 1.00 93.94 200 ASN A N 1
ATOM 1562 C CA . ASN A 1 200 ? -5.130 -2.945 -16.350 1.00 93.94 200 ASN A CA 1
ATOM 1563 C C . ASN A 1 200 ? -4.514 -2.780 -14.946 1.00 93.94 200 ASN A C 1
ATOM 1565 O O . ASN A 1 200 ? -5.091 -2.112 -14.096 1.00 93.94 200 ASN A O 1
ATOM 1569 N N . GLY A 1 201 ? -3.419 -3.487 -14.650 1.00 94.31 201 GLY A N 1
ATOM 1570 C CA . GLY A 1 201 ? -2.770 -3.413 -13.333 1.00 94.31 201 GLY A CA 1
ATOM 1571 C C . GLY A 1 201 ? -3.487 -4.147 -12.193 1.00 94.31 201 GLY A C 1
ATOM 1572 O O . GLY A 1 201 ? -2.957 -4.202 -11.081 1.00 94.31 201 GLY A O 1
ATOM 1573 N N . VAL A 1 202 ? -4.646 -4.762 -12.447 1.00 97.00 202 VAL A N 1
ATOM 1574 C CA . VAL A 1 202 ? -5.512 -5.372 -11.429 1.00 97.00 202 VAL A CA 1
ATOM 1575 C C . VAL A 1 202 ? -5.616 -6.888 -11.605 1.00 97.00 202 VAL A C 1
ATOM 1577 O O . VAL A 1 202 ? -5.625 -7.410 -12.718 1.00 97.00 202 VAL A O 1
ATOM 1580 N N . ILE A 1 203 ? -5.723 -7.613 -10.493 1.00 97.75 203 ILE A N 1
ATOM 1581 C CA . ILE A 1 203 ? -6.086 -9.033 -10.458 1.00 97.75 203 ILE A CA 1
ATOM 1582 C C . ILE A 1 203 ? -7.407 -9.175 -9.699 1.00 97.75 203 ILE A C 1
ATOM 1584 O O . ILE A 1 203 ? -7.469 -8.848 -8.511 1.00 97.75 203 ILE A O 1
ATOM 1588 N N . ASP A 1 204 ? -8.442 -9.695 -10.361 1.00 97.88 204 ASP A N 1
ATOM 1589 C CA . ASP A 1 204 ? -9.689 -10.094 -9.702 1.00 97.88 204 ASP A CA 1
ATOM 1590 C C . ASP A 1 204 ? -9.482 -11.402 -8.928 1.00 97.88 204 ASP A C 1
ATOM 1592 O O . ASP A 1 204 ? -8.922 -12.376 -9.442 1.00 97.88 204 ASP A O 1
ATOM 1596 N N . VAL A 1 205 ? -9.929 -11.426 -7.675 1.00 97.50 205 VAL A N 1
ATOM 1597 C CA . VAL A 1 205 ? -9.765 -12.566 -6.766 1.00 97.50 205 VAL A CA 1
ATOM 1598 C C . VAL A 1 205 ? -11.004 -12.757 -5.894 1.00 97.50 205 VAL A C 1
ATOM 1600 O O . VAL A 1 205 ? -11.823 -11.862 -5.740 1.00 97.50 205 VAL A O 1
ATOM 1603 N N . GLU A 1 206 ? -11.117 -13.922 -5.265 1.00 97.81 206 GLU A N 1
ATOM 1604 C CA . GLU A 1 206 ? -12.013 -14.149 -4.129 1.00 97.81 206 GLU A CA 1
ATOM 1605 C C . GLU A 1 206 ? -11.177 -14.756 -3.003 1.00 97.81 206 GLU A C 1
ATOM 1607 O O . GLU A 1 206 ? -10.965 -15.968 -2.941 1.00 97.81 206 GLU A O 1
ATOM 1612 N N . ALA A 1 207 ? -10.611 -13.901 -2.150 1.00 97.31 207 ALA A N 1
ATOM 1613 C CA . ALA A 1 207 ? -9.652 -14.328 -1.139 1.00 97.31 207 ALA A CA 1
ATOM 1614 C C . ALA A 1 207 ? -10.121 -13.991 0.278 1.00 97.31 207 ALA A C 1
ATOM 1616 O O . ALA A 1 207 ? -10.506 -12.863 0.583 1.00 97.31 207 ALA A O 1
ATOM 1617 N N . HIS A 1 208 ? -10.017 -14.982 1.164 1.00 97.88 208 HIS A N 1
ATOM 1618 C CA . HIS A 1 208 ? -10.218 -14.824 2.599 1.00 97.88 208 HIS A CA 1
ATOM 1619 C C . HIS A 1 208 ? -8.869 -14.889 3.306 1.00 97.88 208 HIS A C 1
ATOM 1621 O O . HIS A 1 208 ? -8.168 -15.899 3.250 1.00 97.88 208 HIS A O 1
ATOM 1627 N N . LEU A 1 209 ? -8.513 -13.811 3.993 1.00 97.38 209 LEU A N 1
ATOM 1628 C CA . LEU A 1 209 ? -7.295 -13.710 4.778 1.00 97.38 209 LEU A CA 1
ATOM 1629 C C . LEU A 1 209 ? -7.656 -13.814 6.258 1.00 97.38 209 LEU A C 1
ATOM 1631 O O . LEU A 1 209 ? -8.481 -13.046 6.747 1.00 97.38 209 LEU A O 1
ATOM 1635 N N . LEU A 1 210 ? -7.033 -14.754 6.969 1.00 97.06 210 LEU A N 1
ATOM 1636 C CA . LEU A 1 210 ? -7.148 -14.895 8.419 1.00 97.06 210 LEU A CA 1
ATOM 1637 C C . LEU A 1 210 ? -5.764 -14.779 9.045 1.00 97.06 210 LEU A C 1
ATOM 1639 O O . LEU A 1 210 ? -4.813 -15.426 8.601 1.00 97.06 210 LEU A O 1
ATOM 1643 N N . ASN A 1 211 ? -5.649 -13.973 10.094 1.00 96.94 211 ASN A N 1
ATOM 1644 C CA . ASN A 1 211 ? -4.405 -13.807 10.823 1.00 96.94 211 ASN A CA 1
ATOM 1645 C C . ASN A 1 211 ? -4.663 -13.675 12.328 1.00 96.94 211 ASN A C 1
ATOM 1647 O O . ASN A 1 211 ? -5.582 -12.980 12.755 1.00 96.94 211 ASN A O 1
ATOM 1651 N N . ALA A 1 212 ? -3.829 -14.340 13.122 1.00 95.69 212 ALA A N 1
ATOM 1652 C CA . ALA A 1 212 ? -3.794 -14.208 14.569 1.00 95.69 212 ALA A CA 1
ATOM 1653 C C . ALA A 1 212 ? -2.346 -13.971 15.000 1.00 95.69 212 ALA A C 1
ATOM 1655 O O . ALA A 1 212 ? -1.437 -14.685 14.570 1.00 95.69 212 ALA A O 1
ATOM 1656 N N . GLN A 1 213 ? -2.137 -12.963 15.838 1.00 94.56 213 GLN A N 1
ATOM 1657 C CA . GLN A 1 213 ? -0.843 -12.623 16.417 1.00 94.56 213 GLN A CA 1
ATOM 1658 C C . GLN A 1 213 ? -0.966 -12.606 17.928 1.00 94.56 213 GLN A C 1
ATOM 1660 O O . GLN A 1 213 ? -1.927 -12.046 18.449 1.00 94.56 213 GLN A O 1
ATOM 1665 N N . TYR A 1 214 ? 0.019 -13.191 18.602 1.00 95.69 214 TYR A N 1
ATOM 1666 C CA . TYR A 1 214 ? 0.140 -13.177 20.052 1.00 95.69 214 TYR A CA 1
ATOM 1667 C C . TYR A 1 214 ? 1.544 -12.716 20.441 1.00 95.69 214 TYR A C 1
ATOM 1669 O O . TYR A 1 214 ? 2.524 -13.257 19.927 1.00 95.69 214 TYR A O 1
ATOM 1677 N N . SER A 1 215 ? 1.639 -11.724 21.325 1.00 94.62 215 SER A N 1
ATOM 1678 C CA . SER A 1 215 ? 2.901 -11.121 21.777 1.00 94.62 215 SER A CA 1
ATOM 1679 C C . SER A 1 215 ? 3.151 -11.269 23.280 1.00 94.62 215 SER A C 1
ATOM 1681 O O . SER A 1 215 ? 4.032 -10.606 23.811 1.00 94.62 215 SER A O 1
ATOM 1683 N N . GLY A 1 216 ? 2.391 -12.121 23.976 1.00 94.94 216 GLY A N 1
ATOM 1684 C CA . GLY A 1 216 ? 2.519 -12.315 25.428 1.00 94.94 216 GLY A CA 1
ATOM 1685 C C . GLY A 1 216 ? 3.609 -13.309 25.848 1.00 94.94 216 GLY A C 1
ATOM 1686 O O . GLY A 1 216 ? 3.684 -13.673 27.020 1.00 94.94 216 GLY A O 1
ATOM 1687 N N . LEU A 1 217 ? 4.433 -13.784 24.908 1.00 90.62 217 LEU A N 1
ATOM 1688 C CA . LEU A 1 217 ? 5.601 -14.617 25.203 1.00 90.62 217 LEU A CA 1
ATOM 1689 C C . LEU A 1 217 ? 6.862 -13.739 25.318 1.00 90.62 217 LEU A C 1
ATOM 1691 O O . LEU A 1 217 ? 6.973 -12.774 24.559 1.00 90.62 217 LEU A O 1
ATOM 1695 N N . PRO A 1 218 ? 7.784 -14.062 26.245 1.00 78.75 218 PRO A N 1
ATOM 1696 C CA . PRO A 1 218 ? 9.051 -13.350 26.412 1.00 78.75 218 PRO A CA 1
ATOM 1697 C C . PRO A 1 218 ? 10.007 -13.513 25.223 1.00 78.75 218 PRO A C 1
ATOM 1699 O O . PRO A 1 218 ? 9.906 -14.531 24.497 1.00 78.75 218 PRO A O 1
#

Secondary structure (DSSP, 8-state):
------------SSSSSSHHHHHHHHHHHHHHHHHHHS-EEEEEEEEEEEEE--SSSSBPEEEEEEEEEEEEEPPPBTTEEEEEEEEEEEESS-S-SB-SSS--TTBPB-----EEEEEEEEEEEEETTEEEEEEEE---SS-TT---SS---TTSSSPPEEEEEEEEE--STTEEEEEEEEEEEE-TT-TT--BTTBBTTEEEEEEEEEEEEE----